Protein AF-A0A2L1UYX3-F1 (afdb_monomer_lite)

InterPro domains:
  IPR053853 Antitoxin FitA-like, ribbon-helix-helix [PF22513] (10-44)

pLDDT: mean 88.16, std 12.12, range [33.59, 97.81]

Foldseek 3Di:
DDDDPPDDDDDDPDDDPVRLVVLCVVCVVVVHDSVVSVVLVCCLPPNLQLLVLLVPPVVLVVLQVVLCVLQVAAEDPDQVPAVDDSQLSNLLCVLLVNRHSVVLVVLLVVCSVPSSLVSVVVNVHRYDYGSVSSVSSSLLSQLPDAPVSLVSCCVRPVVVDDPVVSQVSSQSSCVVVVHDRHDDDD

Secondary structure (DSSP, 8-state):
----------------HHHHHHHHHHHHHTT--HHHHHHHHHHHHHS-HHHHHHHH-HHHHHHHHHHHHHTTPEEPS-TT-BSS-HHHHHHHHHHTT---HHHHHHHHHHHGGGHHHHHHTTTT-SEE-BTHHHHHHHHHHHHTS-HHHHHHHHHHH-TTS-HHHHHHHHHHHHHHTTPPPP----

Structure (mmCIF, N/CA/C/O backbone):
data_AF-A0A2L1UYX3-F1
#
_entry.id   AF-A0A2L1UYX3-F1
#
loop_
_atom_site.group_PDB
_atom_site.id
_atom_site.type_symbol
_atom_site.label_atom_id
_atom_site.label_alt_id
_atom_site.label_comp_id
_atom_site.label_asym_id
_atom_site.label_entity_id
_atom_site.label_seq_id
_atom_site.pdbx_PDB_ins_code
_atom_site.Cartn_x
_atom_site.Cartn_y
_atom_site.Cartn_z
_atom_site.occupancy
_atom_site.B_iso_or_equiv
_atom_site.auth_seq_id
_atom_site.auth_comp_id
_atom_site.auth_asym_id
_atom_site.auth_atom_id
_atom_site.pdbx_PDB_model_num
ATOM 1 N N . MET A 1 1 ? 25.321 -8.059 13.675 1.00 33.59 1 MET A N 1
ATOM 2 C CA . MET A 1 1 ? 25.656 -8.895 12.500 1.00 33.59 1 MET A CA 1
ATOM 3 C C . MET A 1 1 ? 24.883 -8.352 11.311 1.00 33.59 1 MET A C 1
ATOM 5 O O . MET A 1 1 ? 23.680 -8.546 11.245 1.00 33.59 1 MET A O 1
ATOM 9 N N . THR A 1 2 ? 25.535 -7.598 10.430 1.00 37.22 2 THR A N 1
ATOM 10 C CA . THR A 1 2 ? 24.916 -7.072 9.209 1.00 37.22 2 THR A CA 1
ATOM 11 C C . THR A 1 2 ? 24.805 -8.202 8.189 1.00 37.22 2 THR A C 1
ATOM 13 O O . THR A 1 2 ? 25.807 -8.795 7.787 1.00 37.22 2 THR A O 1
ATOM 16 N N . ALA A 1 3 ? 23.579 -8.557 7.805 1.00 41.34 3 ALA A N 1
ATOM 17 C CA . ALA A 1 3 ? 23.355 -9.458 6.687 1.00 41.34 3 ALA A CA 1
ATOM 18 C C . ALA A 1 3 ? 23.893 -8.771 5.425 1.00 41.34 3 ALA A C 1
ATOM 20 O O . ALA A 1 3 ? 23.311 -7.809 4.938 1.00 41.34 3 ALA A O 1
ATOM 21 N N . LYS A 1 4 ? 25.046 -9.231 4.936 1.00 44.72 4 LYS A N 1
ATOM 22 C CA . LYS A 1 4 ? 25.621 -8.812 3.656 1.00 44.72 4 LYS A CA 1
ATOM 23 C C . LYS A 1 4 ? 24.549 -9.011 2.579 1.00 44.72 4 LYS A C 1
ATOM 25 O O . LYS A 1 4 ? 24.096 -10.146 2.403 1.00 44.72 4 LYS A O 1
ATOM 30 N N . GLU A 1 5 ? 24.134 -7.938 1.906 1.00 48.53 5 GLU A N 1
ATOM 31 C CA . GLU A 1 5 ? 23.238 -8.002 0.748 1.00 48.53 5 GLU A CA 1
ATOM 32 C C . GLU A 1 5 ? 23.760 -9.068 -0.217 1.00 48.53 5 GLU A C 1
ATOM 34 O O . GLU A 1 5 ? 24.847 -8.958 -0.792 1.00 48.53 5 GLU A O 1
ATOM 39 N N . ARG A 1 6 ? 23.022 -10.173 -0.341 1.00 52.72 6 ARG A N 1
ATOM 40 C CA . ARG A 1 6 ? 23.367 -11.247 -1.271 1.00 52.72 6 ARG A CA 1
ATOM 41 C C . ARG A 1 6 ? 22.866 -10.854 -2.653 1.00 52.72 6 ARG A C 1
ATOM 43 O O . ARG A 1 6 ? 21.840 -11.362 -3.097 1.00 52.72 6 ARG A O 1
ATOM 50 N N . ASN A 1 7 ? 23.604 -9.979 -3.331 1.00 67.31 7 ASN A N 1
ATOM 51 C CA . ASN A 1 7 ? 23.334 -9.670 -4.731 1.00 67.31 7 ASN A CA 1
ATOM 52 C C . ASN A 1 7 ? 23.459 -10.942 -5.577 1.00 67.31 7 ASN A C 1
ATOM 54 O O . ASN A 1 7 ? 24.463 -11.659 -5.529 1.00 67.31 7 ASN A O 1
ATOM 58 N N . ARG A 1 8 ? 22.396 -11.249 -6.322 1.00 75.31 8 ARG A N 1
ATOM 59 C CA . ARG A 1 8 ? 22.334 -12.371 -7.261 1.00 75.31 8 ARG A CA 1
ATOM 60 C C . ARG A 1 8 ? 22.463 -11.813 -8.671 1.00 75.31 8 ARG A C 1
ATOM 62 O O . ARG A 1 8 ? 21.749 -10.887 -9.031 1.00 75.31 8 ARG A O 1
ATOM 69 N N . VAL A 1 9 ? 23.363 -12.390 -9.461 1.00 83.88 9 VAL A N 1
ATOM 70 C CA . VAL A 1 9 ? 23.504 -12.052 -10.880 1.00 83.88 9 VAL A CA 1
ATOM 71 C C . VAL A 1 9 ? 22.617 -12.997 -11.685 1.00 83.88 9 VAL A C 1
ATOM 73 O O . VAL A 1 9 ? 22.751 -14.215 -11.571 1.00 83.88 9 VAL A O 1
ATOM 76 N N . LEU A 1 10 ? 21.710 -12.433 -12.482 1.00 81.75 10 LEU A N 1
ATOM 77 C CA . LEU A 1 10 ? 20.867 -13.166 -13.424 1.00 81.75 10 LEU A CA 1
ATOM 78 C C . LEU A 1 10 ? 21.387 -12.933 -14.847 1.00 81.75 10 LEU A C 1
ATOM 80 O O . LEU A 1 10 ? 21.558 -11.793 -15.267 1.00 81.75 10 LEU A O 1
ATOM 84 N N . THR A 1 11 ? 21.609 -14.007 -15.606 1.00 89.00 11 THR A N 1
ATOM 85 C CA . THR A 1 11 ? 21.905 -13.933 -17.044 1.00 89.00 11 THR A CA 1
ATOM 86 C C . THR A 1 11 ? 20.759 -14.565 -17.817 1.00 89.00 11 THR A C 1
ATOM 88 O O . THR A 1 11 ? 20.521 -15.765 -17.696 1.00 89.00 11 THR A O 1
ATOM 91 N N . ILE A 1 12 ? 20.069 -13.768 -18.631 1.00 86.62 12 ILE A N 1
ATOM 92 C CA . ILE A 1 12 ? 19.000 -14.238 -19.516 1.00 86.62 12 ILE A CA 1
ATOM 93 C C . ILE A 1 12 ? 19.629 -14.520 -20.885 1.00 86.62 12 ILE A C 1
ATOM 95 O O . ILE A 1 12 ? 20.265 -13.646 -21.468 1.00 86.62 12 ILE A O 1
ATOM 99 N N . ARG A 1 13 ? 19.506 -15.756 -21.379 1.00 91.50 13 ARG A N 1
ATOM 100 C CA . ARG A 1 13 ? 20.056 -16.182 -22.678 1.00 91.50 13 ARG A CA 1
ATOM 101 C C . ARG A 1 13 ? 18.936 -16.334 -23.705 1.00 91.50 13 ARG A C 1
ATOM 103 O O . ARG A 1 13 ? 17.798 -16.588 -23.328 1.00 91.50 13 ARG A O 1
ATOM 110 N N . ASN A 1 14 ? 19.291 -16.242 -24.987 1.00 92.19 14 ASN A N 1
ATOM 111 C CA . ASN A 1 14 ? 18.384 -16.436 -26.125 1.00 92.19 14 ASN A CA 1
ATOM 112 C C . ASN A 1 14 ? 17.221 -15.422 -26.201 1.00 92.19 14 ASN A C 1
ATOM 114 O O . ASN A 1 14 ? 16.137 -15.763 -26.665 1.00 92.19 14 ASN A O 1
ATOM 118 N N . VAL A 1 15 ? 17.437 -14.179 -25.759 1.00 90.25 15 VAL A N 1
ATOM 119 C CA . VAL A 1 15 ? 16.507 -13.066 -26.025 1.00 90.25 15 VAL A CA 1
ATOM 120 C C . VAL A 1 15 ? 16.598 -12.713 -27.513 1.00 90.25 15 VAL A C 1
ATOM 122 O O . VAL A 1 15 ? 17.705 -12.578 -28.036 1.00 90.25 15 VAL A O 1
ATOM 125 N N . SER A 1 16 ? 15.463 -12.603 -28.209 1.00 95.50 16 SER A N 1
ATOM 126 C CA . SER A 1 16 ? 15.459 -12.213 -29.625 1.00 95.50 16 SER A CA 1
ATOM 127 C C . SER A 1 16 ? 15.918 -10.761 -29.792 1.00 95.50 16 SER A C 1
ATOM 129 O O . SER A 1 16 ? 15.705 -9.932 -28.907 1.00 95.50 16 SER A O 1
ATOM 131 N N . ALA A 1 17 ? 16.522 -10.441 -30.942 1.00 94.06 17 ALA A N 1
ATOM 132 C CA . ALA A 1 17 ? 16.985 -9.082 -31.234 1.00 94.06 17 ALA A CA 1
ATOM 133 C C . ALA A 1 17 ? 15.847 -8.051 -31.129 1.00 94.06 17 ALA A C 1
ATOM 135 O O . ALA A 1 17 ? 16.012 -7.019 -30.494 1.00 94.06 17 ALA A O 1
ATOM 136 N N . GLU A 1 18 ? 14.664 -8.398 -31.643 1.00 95.75 18 GLU A N 1
ATOM 137 C CA . GLU A 1 18 ? 13.461 -7.564 -31.557 1.00 95.75 18 GLU A CA 1
ATOM 138 C C . GLU A 1 18 ? 13.083 -7.217 -30.106 1.00 95.75 18 GLU A C 1
ATOM 140 O O . GLU A 1 18 ? 12.750 -6.072 -29.801 1.00 95.75 18 GLU A O 1
ATOM 145 N N . VAL A 1 19 ? 13.173 -8.185 -29.187 1.00 93.81 19 VAL A N 1
ATOM 146 C CA . VAL A 1 19 ? 12.860 -7.957 -27.770 1.00 93.81 19 VAL A CA 1
ATOM 147 C C . VAL A 1 19 ? 13.945 -7.119 -27.089 1.00 93.81 19 VAL A C 1
ATOM 149 O O . VAL A 1 19 ? 13.609 -6.231 -26.305 1.00 93.81 19 VAL A O 1
ATOM 152 N N . ASP A 1 20 ? 15.231 -7.346 -27.383 1.00 95.19 20 ASP A N 1
ATOM 153 C CA . ASP A 1 20 ? 16.313 -6.505 -26.840 1.00 95.19 20 ASP A CA 1
ATOM 154 C C . ASP A 1 20 ? 16.202 -5.049 -27.323 1.00 95.19 20 ASP A C 1
ATOM 156 O O . ASP A 1 20 ? 16.369 -4.121 -26.524 1.00 95.19 20 ASP A O 1
ATOM 160 N N . ASP A 1 21 ? 15.844 -4.841 -28.592 1.00 95.94 21 ASP A N 1
ATOM 161 C CA . ASP A 1 21 ? 15.617 -3.516 -29.172 1.00 95.94 21 ASP A CA 1
ATOM 162 C C . ASP A 1 21 ? 14.423 -2.808 -28.518 1.00 95.94 21 ASP A C 1
ATOM 164 O O . ASP A 1 21 ? 14.510 -1.623 -28.170 1.00 95.94 21 ASP A O 1
ATOM 168 N N . ALA A 1 22 ? 13.329 -3.535 -28.272 1.00 93.94 22 ALA A N 1
ATOM 169 C CA . ALA A 1 22 ? 12.171 -3.010 -27.555 1.00 93.94 22 ALA A CA 1
ATOM 170 C C . ALA A 1 22 ? 12.528 -2.598 -26.115 1.00 93.94 22 ALA A C 1
ATOM 172 O O . ALA A 1 22 ? 12.169 -1.498 -25.687 1.00 93.94 22 ALA A O 1
ATOM 173 N N . ILE A 1 23 ? 13.291 -3.424 -25.386 1.00 94.00 23 ILE A N 1
ATOM 174 C CA . ILE A 1 23 ? 13.787 -3.090 -24.039 1.00 94.00 23 ILE A CA 1
ATOM 175 C C . ILE A 1 23 ? 14.677 -1.843 -24.093 1.00 94.00 23 ILE A C 1
ATOM 177 O O . ILE A 1 23 ? 14.529 -0.947 -23.262 1.00 94.00 23 ILE A O 1
ATOM 181 N N . ALA A 1 24 ? 15.582 -1.749 -25.074 1.00 94.88 24 ALA A N 1
ATOM 182 C CA . ALA A 1 24 ? 16.450 -0.585 -25.253 1.00 94.88 24 ALA A CA 1
ATOM 183 C C . ALA A 1 24 ? 15.649 0.699 -25.484 1.00 94.88 24 ALA A C 1
ATOM 185 O O . ALA A 1 24 ? 15.969 1.744 -24.915 1.00 94.88 24 ALA A O 1
ATOM 186 N N . SER A 1 25 ? 14.623 0.623 -26.331 1.00 94.94 25 SER A N 1
ATOM 187 C CA . SER A 1 25 ? 13.745 1.747 -26.641 1.00 94.94 25 SER A CA 1
ATOM 188 C C . SER A 1 25 ? 12.976 2.214 -25.404 1.00 94.94 25 SER A C 1
ATOM 190 O O . SER A 1 25 ? 13.025 3.400 -25.073 1.00 94.94 25 SER A O 1
ATOM 192 N N . GLN A 1 26 ? 12.356 1.286 -24.668 1.00 89.81 26 GLN A N 1
ATOM 193 C CA . GLN A 1 26 ? 11.615 1.613 -23.448 1.00 89.81 26 GLN A CA 1
ATOM 194 C C . GLN A 1 26 ? 12.532 2.182 -22.361 1.00 89.81 26 GLN A C 1
ATOM 196 O O . GLN A 1 26 ? 12.237 3.238 -21.810 1.00 89.81 26 GLN A O 1
ATOM 201 N N . ALA A 1 27 ? 13.690 1.567 -22.111 1.00 92.88 27 ALA A N 1
ATOM 202 C CA . ALA A 1 27 ? 14.646 2.078 -21.131 1.00 92.88 27 ALA A CA 1
ATOM 203 C C . ALA A 1 27 ? 15.050 3.534 -21.434 1.00 92.88 27 ALA A C 1
ATOM 205 O O . ALA A 1 27 ? 14.993 4.388 -20.549 1.00 92.88 27 ALA A O 1
ATOM 206 N N . ARG A 1 28 ? 15.358 3.849 -22.705 1.00 93.94 28 ARG A N 1
ATOM 207 C CA . ARG A 1 28 ? 15.666 5.223 -23.140 1.00 93.94 28 ARG A CA 1
ATOM 208 C C . ARG A 1 28 ? 14.491 6.177 -22.945 1.00 93.94 28 ARG A C 1
ATOM 210 O O . ARG A 1 28 ? 14.709 7.284 -22.465 1.00 93.94 28 ARG A O 1
ATOM 217 N N . ALA A 1 29 ? 13.273 5.761 -23.290 1.00 90.19 29 ALA A N 1
ATOM 218 C CA . ALA A 1 29 ? 12.073 6.579 -23.109 1.00 90.19 29 ALA A CA 1
ATOM 219 C C . ALA A 1 29 ? 11.830 6.942 -21.632 1.00 90.19 29 ALA A C 1
ATOM 221 O O . ALA A 1 29 ? 11.332 8.025 -21.340 1.00 90.19 29 ALA A O 1
ATOM 222 N N . HIS A 1 30 ? 12.240 6.069 -20.709 1.00 77.69 30 HIS A N 1
ATOM 223 C CA . HIS A 1 30 ? 12.168 6.285 -19.263 1.00 77.69 30 HIS A CA 1
ATOM 224 C C . HIS A 1 30 ? 13.442 6.904 -18.655 1.00 77.69 30 HIS A C 1
ATOM 226 O O . HIS A 1 30 ? 13.519 7.059 -17.438 1.00 77.69 30 HIS A O 1
ATOM 232 N N . GLY A 1 31 ? 14.449 7.257 -19.465 1.00 88.62 31 GLY A N 1
ATOM 233 C CA . GLY A 1 31 ? 15.709 7.833 -18.981 1.00 88.62 31 GLY A CA 1
ATOM 234 C C . GLY A 1 31 ? 16.558 6.875 -18.133 1.00 88.62 31 GLY A C 1
ATOM 235 O O . GLY A 1 31 ? 17.347 7.330 -17.308 1.00 88.62 31 GLY A O 1
ATOM 236 N N . ARG A 1 32 ? 16.395 5.559 -18.310 1.00 86.06 32 ARG A N 1
ATOM 237 C CA . ARG A 1 32 ? 17.090 4.498 -17.560 1.00 86.06 32 ARG A CA 1
ATOM 238 C C . ARG A 1 32 ? 18.057 3.723 -18.454 1.00 86.06 32 ARG A C 1
ATOM 240 O O . ARG A 1 32 ? 17.887 3.656 -19.675 1.00 86.06 32 ARG A O 1
ATOM 247 N N . SER A 1 33 ? 19.057 3.069 -17.861 1.00 93.56 33 SER A N 1
ATOM 248 C CA . SER A 1 33 ? 19.819 2.039 -18.577 1.00 93.56 33 SER A CA 1
ATOM 249 C C . SER A 1 33 ? 18.966 0.782 -18.805 1.00 93.56 33 SER A C 1
ATOM 251 O O . SER A 1 33 ? 18.019 0.512 -18.066 1.00 93.56 33 SER A O 1
ATOM 253 N N . LYS A 1 34 ? 19.325 -0.045 -19.801 1.00 92.75 34 LYS A N 1
ATOM 254 C CA . LYS A 1 34 ? 18.649 -1.339 -20.033 1.00 92.75 34 LYS A CA 1
ATOM 255 C C . LYS A 1 34 ? 18.645 -2.227 -18.786 1.00 92.75 34 LYS A C 1
ATOM 257 O O . LYS A 1 34 ? 17.640 -2.865 -18.496 1.00 92.75 34 LYS A O 1
ATOM 262 N N . SER A 1 35 ? 19.767 -2.275 -18.067 1.00 89.00 35 SER A N 1
ATOM 263 C CA . SER A 1 35 ? 19.906 -3.120 -16.877 1.00 89.00 35 SER A CA 1
ATOM 264 C C . SER A 1 35 ? 19.011 -2.639 -15.739 1.00 89.00 35 SER A C 1
ATOM 266 O O . SER A 1 35 ? 18.329 -3.461 -15.137 1.00 89.00 35 SER A O 1
ATOM 268 N N . GLU A 1 36 ? 18.988 -1.332 -15.467 1.00 84.81 36 GLU A N 1
ATOM 269 C CA . GLU A 1 36 ? 18.106 -0.748 -14.447 1.00 84.81 36 GLU A CA 1
ATOM 270 C C . GLU A 1 36 ? 16.642 -0.983 -14.806 1.00 84.81 36 GLU A C 1
ATOM 272 O O . GLU A 1 36 ? 15.888 -1.473 -13.977 1.00 84.81 36 GLU A O 1
ATOM 277 N N . PHE A 1 37 ? 16.257 -0.749 -16.063 1.00 86.06 37 PHE A N 1
ATOM 278 C CA . PHE A 1 37 ? 14.884 -0.955 -16.517 1.00 86.06 37 PHE A CA 1
ATOM 279 C C . PHE A 1 37 ? 14.426 -2.415 -16.362 1.00 86.06 37 PHE A C 1
ATOM 281 O O . PHE A 1 37 ? 13.336 -2.685 -15.861 1.00 86.06 37 PHE A O 1
ATOM 288 N N . VAL A 1 38 ? 15.270 -3.386 -16.737 1.00 89.81 38 VAL A N 1
ATOM 289 C CA . VAL A 1 38 ? 14.964 -4.816 -16.553 1.00 89.81 38 VAL A CA 1
ATOM 290 C C . VAL A 1 38 ? 14.944 -5.193 -15.071 1.00 89.81 38 VAL A C 1
ATOM 292 O O . VAL A 1 38 ? 14.093 -5.975 -14.655 1.00 89.81 38 VAL A O 1
ATOM 295 N N . GLN A 1 39 ? 15.846 -4.650 -14.255 1.00 84.06 39 GLN A N 1
ATOM 296 C CA . GLN A 1 39 ? 15.859 -4.897 -12.814 1.00 84.06 39 GLN A CA 1
ATOM 297 C C . GLN A 1 39 ? 14.607 -4.338 -12.129 1.00 84.06 39 GLN A C 1
ATOM 299 O O . GLN A 1 39 ? 14.007 -5.033 -11.305 1.00 84.06 39 GLN A O 1
ATOM 304 N N . GLU A 1 40 ? 14.192 -3.124 -12.484 1.00 77.56 40 GLU A N 1
ATOM 305 C CA . GLU A 1 40 ? 12.946 -2.502 -12.032 1.00 77.56 40 GLU A CA 1
ATOM 306 C C . GLU A 1 40 ? 11.748 -3.349 -12.466 1.00 77.56 40 GLU A C 1
ATOM 308 O O . GLU A 1 40 ? 10.899 -3.669 -11.639 1.00 77.56 40 GLU A O 1
ATOM 313 N N . LEU A 1 41 ? 11.720 -3.821 -13.717 1.00 80.19 41 LEU A N 1
ATOM 314 C CA . LEU A 1 41 ? 10.667 -4.705 -14.218 1.00 80.19 41 LEU A CA 1
ATOM 315 C C . LEU A 1 41 ? 10.609 -6.032 -13.453 1.00 80.19 41 LEU A C 1
ATOM 317 O O . LEU A 1 41 ? 9.528 -6.465 -13.058 1.00 80.19 41 LEU A O 1
ATOM 321 N N . LEU A 1 42 ? 11.747 -6.691 -13.228 1.00 80.81 42 LEU A N 1
ATOM 322 C CA . LEU A 1 42 ? 11.812 -7.947 -12.478 1.00 80.81 42 LEU A CA 1
ATOM 323 C C . LEU A 1 42 ? 11.401 -7.742 -11.019 1.00 80.81 42 LEU A C 1
ATOM 325 O O . LEU A 1 42 ? 10.670 -8.564 -10.473 1.00 80.81 42 LEU A O 1
ATOM 329 N N . THR A 1 43 ? 11.819 -6.638 -10.403 1.00 72.19 43 THR A N 1
ATOM 330 C CA . THR A 1 43 ? 11.412 -6.266 -9.043 1.00 72.19 43 THR A CA 1
ATOM 331 C C . THR A 1 43 ? 9.916 -5.978 -8.979 1.00 72.19 43 THR A C 1
ATOM 333 O O . THR A 1 43 ? 9.239 -6.491 -8.095 1.00 72.19 43 THR A O 1
ATOM 336 N N . ALA A 1 44 ? 9.365 -5.248 -9.945 1.00 65.12 44 ALA A N 1
ATOM 337 C CA . ALA A 1 44 ? 7.935 -4.970 -10.019 1.00 65.12 44 ALA A CA 1
ATOM 338 C C . ALA A 1 44 ? 7.103 -6.235 -10.301 1.00 65.12 44 ALA A C 1
ATOM 340 O O . ALA A 1 44 ? 5.993 -6.375 -9.793 1.00 65.12 44 ALA A O 1
ATOM 341 N N . THR A 1 45 ? 7.632 -7.166 -11.101 1.00 66.88 45 THR A N 1
ATOM 342 C CA . THR A 1 45 ? 6.914 -8.379 -11.527 1.00 66.88 45 THR A CA 1
ATOM 343 C C . THR A 1 45 ? 7.000 -9.497 -10.489 1.00 66.88 45 THR A C 1
ATOM 345 O O . THR A 1 45 ? 6.012 -10.175 -10.200 1.00 66.88 45 THR A O 1
ATOM 348 N N . PHE A 1 46 ? 8.191 -9.722 -9.937 1.00 70.75 46 PHE A N 1
ATOM 349 C CA . PHE A 1 46 ? 8.492 -10.867 -9.078 1.00 70.75 46 PHE A CA 1
ATOM 350 C C . PHE A 1 46 ? 8.795 -10.479 -7.636 1.00 70.75 46 PHE A C 1
ATOM 352 O O . PHE A 1 46 ? 8.623 -11.314 -6.749 1.00 70.75 46 PHE A O 1
ATOM 359 N N . GLY A 1 47 ? 9.213 -9.240 -7.395 1.00 75.88 47 GLY A N 1
ATOM 360 C CA . GLY A 1 47 ? 9.428 -8.723 -6.054 1.00 75.88 47 GLY A CA 1
ATOM 361 C C . GLY A 1 47 ? 8.121 -8.490 -5.300 1.00 75.88 47 GLY A C 1
ATOM 362 O O . GLY A 1 47 ? 7.027 -8.430 -5.865 1.00 75.88 47 GLY A O 1
ATOM 363 N N . ASP A 1 48 ? 8.263 -8.374 -3.986 1.00 86.31 48 ASP A N 1
ATOM 364 C CA . ASP A 1 48 ? 7.209 -7.934 -3.087 1.00 86.31 48 ASP A CA 1
ATOM 365 C C . ASP A 1 48 ? 7.511 -6.499 -2.663 1.00 86.31 48 ASP A C 1
ATOM 367 O O . ASP A 1 48 ? 8.126 -6.287 -1.622 1.00 86.31 48 ASP A O 1
ATOM 371 N N . LEU A 1 49 ? 7.174 -5.519 -3.508 1.00 88.06 49 LEU A N 1
ATOM 372 C CA . LEU A 1 49 ? 7.528 -4.115 -3.268 1.00 88.06 49 LEU A CA 1
ATOM 373 C C . LEU A 1 49 ? 7.055 -3.648 -1.881 1.00 88.06 49 LEU A C 1
ATOM 375 O O . LEU A 1 49 ? 7.860 -3.186 -1.078 1.00 88.06 49 LEU A O 1
ATOM 379 N N . ILE A 1 50 ? 5.770 -3.845 -1.575 1.00 91.56 50 ILE A N 1
ATOM 380 C CA . ILE A 1 50 ? 5.171 -3.432 -0.299 1.00 91.56 50 ILE A CA 1
ATOM 381 C C . ILE A 1 50 ? 5.728 -4.260 0.859 1.00 91.56 50 ILE A C 1
ATOM 383 O O . ILE A 1 50 ? 6.129 -3.693 1.874 1.00 91.56 50 ILE A O 1
ATOM 387 N N . GLY A 1 51 ? 5.798 -5.588 0.729 1.00 89.44 51 GLY A N 1
ATOM 388 C CA . GLY A 1 51 ? 6.267 -6.435 1.825 1.00 89.44 51 GLY A CA 1
ATOM 389 C C . GLY A 1 51 ? 7.759 -6.273 2.124 1.00 89.44 51 GLY A C 1
ATOM 390 O O . GLY A 1 51 ? 8.161 -6.359 3.283 1.00 89.44 51 GLY A O 1
ATOM 391 N N . ASN A 1 52 ? 8.598 -6.019 1.114 1.00 87.75 52 ASN A N 1
ATOM 392 C CA . ASN A 1 52 ? 10.007 -5.661 1.311 1.00 87.75 52 ASN A CA 1
ATOM 393 C C . ASN A 1 52 ? 10.124 -4.303 2.007 1.00 87.75 52 ASN A C 1
ATOM 395 O O . ASN A 1 52 ? 10.829 -4.203 3.011 1.00 87.75 52 ASN A O 1
ATOM 399 N N . PHE A 1 53 ? 9.387 -3.302 1.521 1.00 90.94 53 PHE A N 1
ATOM 400 C CA . PHE A 1 53 ? 9.375 -1.963 2.097 1.00 90.94 53 PHE A CA 1
ATOM 401 C C . PHE A 1 53 ? 8.958 -1.986 3.573 1.00 90.94 53 PHE A C 1
ATOM 403 O O . PHE A 1 53 ? 9.676 -1.462 4.419 1.00 90.94 53 PHE A O 1
ATOM 410 N N . CYS A 1 54 ? 7.869 -2.682 3.915 1.00 91.12 54 CYS A N 1
ATOM 411 C CA . CYS A 1 54 ? 7.411 -2.807 5.303 1.00 91.12 54 CYS A CA 1
ATOM 412 C C . CYS A 1 54 ? 8.443 -3.495 6.210 1.00 91.12 54 CYS A C 1
ATOM 414 O O . CYS A 1 54 ? 8.552 -3.154 7.384 1.00 91.12 54 CYS A O 1
ATOM 416 N N . ARG A 1 55 ? 9.215 -4.456 5.680 1.00 85.88 55 ARG A N 1
ATOM 417 C CA . ARG A 1 55 ? 10.252 -5.167 6.446 1.00 85.88 55 ARG A CA 1
ATOM 418 C C . ARG A 1 55 ? 11.522 -4.352 6.666 1.00 85.88 55 ARG A C 1
ATOM 420 O O . ARG A 1 55 ? 12.199 -4.565 7.667 1.00 85.88 55 ARG A O 1
ATOM 427 N N . ALA A 1 56 ? 11.876 -3.482 5.725 1.00 84.94 56 ALA A N 1
ATOM 428 C CA . ALA A 1 56 ? 13.138 -2.746 5.753 1.00 84.94 56 ALA A CA 1
ATOM 429 C C . ALA A 1 56 ? 12.999 -1.314 6.297 1.00 84.94 56 ALA A C 1
ATOM 431 O O . ALA A 1 56 ? 13.971 -0.759 6.811 1.00 84.94 56 ALA A O 1
ATOM 432 N N . ASN A 1 57 ? 11.816 -0.704 6.192 1.00 87.75 57 ASN A N 1
ATOM 433 C CA . ASN A 1 57 ? 11.618 0.703 6.512 1.00 87.75 57 ASN A CA 1
ATOM 434 C C . ASN A 1 57 ? 11.319 0.917 8.007 1.00 87.75 57 ASN A C 1
ATOM 436 O O . ASN A 1 57 ? 10.255 0.560 8.514 1.00 87.75 57 ASN A O 1
ATOM 440 N N . GLY A 1 58 ? 12.251 1.563 8.715 1.00 89.19 58 GLY A N 1
ATOM 441 C CA . GLY A 1 58 ? 12.112 1.851 10.146 1.00 89.19 58 GLY A CA 1
ATOM 442 C C . GLY A 1 58 ? 10.944 2.781 10.496 1.00 89.19 58 GLY A C 1
ATOM 443 O O . GLY A 1 58 ? 10.456 2.744 11.623 1.00 89.19 58 GLY A O 1
ATOM 444 N N . TRP A 1 59 ? 10.460 3.585 9.548 1.00 92.69 59 TRP A N 1
ATOM 445 C CA . TRP A 1 59 ? 9.311 4.452 9.779 1.00 92.69 59 TRP A CA 1
ATOM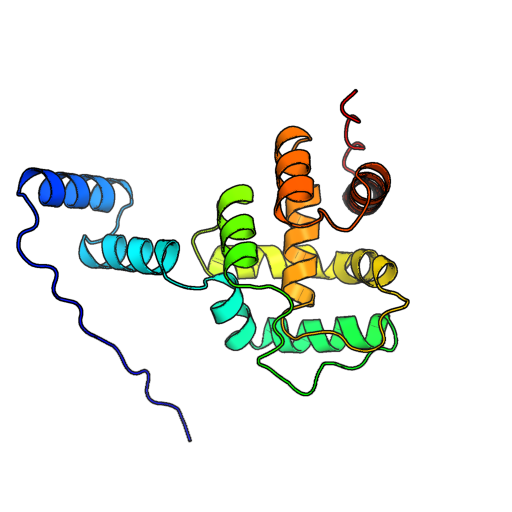 446 C C . TRP A 1 59 ? 7.998 3.682 9.793 1.00 92.69 59 TRP A C 1
ATOM 448 O O . TRP A 1 59 ? 7.167 3.942 10.656 1.00 92.69 59 TRP A O 1
ATOM 458 N N . VAL A 1 60 ? 7.852 2.675 8.925 1.00 94.00 60 VAL A N 1
ATOM 459 C CA . VAL A 1 60 ? 6.712 1.747 8.982 1.00 94.00 60 VAL A CA 1
ATOM 460 C C . VAL A 1 60 ? 6.663 1.084 10.357 1.00 94.00 60 VAL A C 1
ATOM 462 O O . VAL A 1 60 ? 5.624 1.096 11.007 1.00 94.00 60 VAL A O 1
ATOM 465 N N . ALA A 1 61 ? 7.803 0.596 10.856 1.00 93.12 61 ALA A N 1
ATOM 466 C CA . ALA A 1 61 ? 7.872 -0.026 12.178 1.00 93.12 61 ALA A CA 1
ATOM 467 C C . ALA A 1 61 ? 7.480 0.934 13.318 1.00 93.12 61 ALA A C 1
ATOM 469 O O . ALA A 1 61 ? 6.810 0.522 14.265 1.00 93.12 61 ALA A O 1
ATOM 470 N N . LEU A 1 62 ? 7.872 2.210 13.235 1.00 95.19 62 LEU A N 1
ATOM 471 C CA . LEU A 1 62 ? 7.471 3.224 14.213 1.00 95.19 62 LEU A CA 1
ATOM 472 C C . LEU A 1 62 ? 5.965 3.516 14.130 1.00 95.19 62 LEU A C 1
ATOM 474 O O . LEU A 1 62 ? 5.281 3.511 15.152 1.00 95.19 62 LEU A O 1
ATOM 478 N N . SER A 1 63 ? 5.440 3.720 12.923 1.00 95.94 63 SER A N 1
ATOM 479 C CA . SER A 1 63 ? 4.021 4.003 12.703 1.00 95.94 63 SER A CA 1
ATOM 480 C C . SER A 1 63 ? 3.123 2.824 13.081 1.00 95.94 63 SER A C 1
ATOM 482 O O . SER A 1 63 ? 2.037 3.039 13.610 1.00 95.94 63 SER A O 1
ATOM 484 N N . ASP A 1 64 ? 3.572 1.582 12.896 1.00 94.75 64 ASP A N 1
ATOM 485 C CA . ASP A 1 64 ? 2.865 0.389 13.377 1.00 94.75 64 ASP A CA 1
ATOM 486 C C . ASP A 1 64 ? 2.690 0.419 14.903 1.00 94.75 64 ASP A C 1
ATOM 488 O O . ASP A 1 64 ? 1.605 0.138 15.412 1.00 94.75 64 ASP A O 1
ATOM 492 N N . GLN A 1 65 ? 3.734 0.807 15.646 1.00 95.00 65 GLN A N 1
ATOM 493 C CA . GLN A 1 65 ? 3.660 0.933 17.106 1.00 95.00 65 GLN A CA 1
ATOM 494 C C . GLN A 1 65 ? 2.700 2.041 17.535 1.00 95.00 65 GLN A C 1
ATOM 496 O O . GLN A 1 65 ? 1.999 1.896 18.537 1.00 95.00 65 GLN A O 1
ATOM 501 N N . GLU A 1 66 ? 2.672 3.157 16.808 1.00 95.06 66 GLU A N 1
ATOM 502 C CA . GLU A 1 66 ? 1.730 4.244 17.070 1.00 95.06 66 GLU A CA 1
ATOM 503 C C . GLU A 1 66 ? 0.290 3.799 16.816 1.00 95.06 66 GLU A C 1
ATOM 505 O O . GLU A 1 66 ? -0.560 3.991 17.682 1.00 95.06 66 GLU A O 1
ATOM 510 N N . VAL A 1 67 ? 0.027 3.137 15.687 1.00 95.38 67 VAL A N 1
ATOM 511 C CA . VAL A 1 67 ? -1.297 2.590 15.358 1.00 95.38 67 VAL A CA 1
ATOM 512 C C . VAL A 1 67 ? -1.756 1.582 16.410 1.00 95.38 67 VAL A C 1
ATOM 514 O O . VAL A 1 67 ? -2.892 1.666 16.867 1.00 95.38 67 VAL A O 1
ATOM 517 N N . ALA A 1 68 ? -0.882 0.671 16.845 1.00 94.56 68 ALA A N 1
ATOM 518 C CA . ALA A 1 68 ? -1.211 -0.297 17.889 1.00 94.56 68 ALA A CA 1
ATOM 519 C C . ALA A 1 68 ? -1.625 0.395 19.200 1.00 94.56 68 ALA A C 1
ATOM 521 O O . ALA A 1 68 ? -2.650 0.049 19.785 1.00 94.56 68 ALA A O 1
ATOM 522 N N . LYS A 1 69 ? -0.904 1.450 19.607 1.00 94.62 69 LYS A N 1
ATOM 523 C CA . LYS A 1 69 ? -1.261 2.260 20.784 1.00 94.62 69 LYS A CA 1
ATOM 524 C C . LYS A 1 69 ? -2.602 2.981 20.633 1.00 94.62 69 LYS A C 1
ATOM 526 O O . LYS A 1 69 ? -3.309 3.120 21.624 1.00 94.62 69 LYS A O 1
ATOM 531 N N . MET A 1 70 ? -2.958 3.444 19.430 1.00 94.31 70 MET A N 1
ATOM 532 C CA . MET A 1 70 ? -4.223 4.161 19.190 1.00 94.31 70 MET A CA 1
ATOM 533 C C . MET A 1 70 ? -5.462 3.311 19.494 1.00 94.31 70 MET A C 1
ATOM 535 O O . MET A 1 70 ? -6.509 3.879 19.796 1.00 94.31 70 MET A O 1
ATOM 539 N N . ILE A 1 71 ? -5.351 1.983 19.403 1.00 93.62 71 ILE A N 1
ATOM 540 C CA . ILE A 1 71 ? -6.468 1.047 19.599 1.00 93.62 71 ILE A CA 1
ATOM 541 C C . ILE A 1 71 ? -6.240 0.058 20.749 1.00 93.62 71 ILE A C 1
ATOM 543 O O . ILE A 1 71 ? -6.941 -0.941 20.831 1.00 93.62 71 ILE A O 1
ATOM 547 N N . ASP A 1 72 ? -5.258 0.318 21.618 1.00 93.69 72 ASP A N 1
ATOM 548 C CA . ASP A 1 72 ? -4.871 -0.575 22.725 1.00 93.69 72 ASP A CA 1
ATOM 549 C C . ASP A 1 72 ? -4.583 -2.029 22.283 1.00 93.69 72 ASP A C 1
ATOM 551 O O . ASP A 1 72 ? -4.857 -3.005 22.982 1.00 93.69 72 ASP A O 1
ATOM 555 N N . ALA A 1 73 ? -4.008 -2.177 21.087 1.00 93.31 73 ALA A N 1
ATOM 556 C CA . ALA A 1 73 ? -3.592 -3.456 20.531 1.00 93.31 73 ALA A CA 1
ATOM 557 C C . ALA A 1 73 ? -2.093 -3.694 20.737 1.00 93.31 73 ALA A C 1
ATOM 559 O O . ALA A 1 73 ? -1.295 -2.775 20.944 1.00 93.31 73 ALA A O 1
ATOM 560 N N . LYS A 1 74 ? -1.682 -4.956 20.615 1.00 92.88 74 LYS A N 1
ATOM 561 C CA . LYS A 1 74 ? -0.267 -5.343 20.537 1.00 92.88 74 LYS A CA 1
ATOM 562 C C . LYS A 1 74 ? 0.132 -5.580 19.088 1.00 92.88 74 LYS A C 1
ATOM 564 O O . LYS A 1 74 ? -0.698 -5.982 18.280 1.00 92.88 74 LYS A O 1
ATOM 569 N N . LEU A 1 75 ? 1.404 -5.380 18.760 1.00 90.38 75 LEU A N 1
ATOM 570 C CA . LEU A 1 75 ? 1.947 -5.914 17.510 1.00 90.38 75 LEU A CA 1
ATOM 571 C C . LEU A 1 75 ? 2.196 -7.417 17.669 1.00 90.38 75 LEU A C 1
ATOM 573 O O . LEU A 1 75 ? 2.556 -7.862 18.758 1.00 90.38 75 LEU A O 1
ATOM 577 N N . SER A 1 76 ? 1.972 -8.186 16.603 1.00 85.75 76 SER A N 1
ATOM 578 C CA . SER A 1 76 ? 2.273 -9.621 16.579 1.00 85.75 76 SER A CA 1
ATOM 579 C C . SER A 1 76 ? 3.764 -9.851 16.830 1.00 85.75 76 SER A C 1
ATOM 581 O O . SER A 1 76 ? 4.610 -9.150 16.279 1.00 85.75 76 SER A O 1
ATOM 583 N N . ASP A 1 77 ? 4.092 -10.870 17.624 1.00 75.75 77 ASP A N 1
ATOM 584 C CA . ASP A 1 77 ? 5.478 -11.303 17.835 1.00 75.75 77 ASP A CA 1
ATOM 585 C C . ASP A 1 77 ? 6.056 -12.010 16.588 1.00 75.75 77 ASP A C 1
ATOM 587 O O . ASP A 1 77 ? 7.272 -12.195 16.460 1.00 75.75 77 ASP A O 1
ATOM 591 N N . TYR A 1 78 ? 5.195 -12.403 15.640 1.00 67.94 78 TYR A N 1
ATOM 592 C CA . TYR A 1 78 ? 5.568 -13.126 14.430 1.00 67.94 78 TYR A CA 1
ATOM 593 C C . TYR A 1 78 ? 5.672 -12.186 13.226 1.00 67.94 78 TYR A C 1
ATOM 595 O O . TYR A 1 78 ? 4.709 -11.939 12.508 1.00 67.94 78 TYR A O 1
ATOM 603 N N . TRP A 1 79 ? 6.893 -11.749 12.914 1.00 56.81 79 TRP A N 1
ATOM 604 C CA . TRP A 1 79 ? 7.197 -10.899 11.747 1.00 56.81 79 TRP A CA 1
ATOM 605 C C . TRP A 1 79 ? 6.780 -11.469 10.380 1.00 56.81 79 TRP A C 1
ATOM 607 O O . TRP A 1 79 ? 6.695 -10.723 9.406 1.00 56.81 79 TRP A O 1
ATOM 617 N N . PHE A 1 80 ? 6.555 -12.782 10.281 1.00 50.59 80 PHE A N 1
ATOM 618 C CA . PHE A 1 80 ? 6.082 -13.426 9.051 1.00 50.59 80 PHE A CA 1
ATOM 619 C C . PHE A 1 80 ? 4.564 -13.311 8.857 1.00 50.59 80 PHE A C 1
ATOM 621 O O . PHE A 1 80 ? 4.082 -13.530 7.748 1.00 50.59 80 PHE A O 1
ATOM 628 N N . GLU A 1 81 ? 3.822 -12.920 9.895 1.00 59.56 81 GLU A N 1
ATOM 629 C CA . GLU A 1 81 ? 2.427 -12.501 9.792 1.00 59.56 81 GLU A CA 1
ATOM 630 C C . GLU A 1 81 ? 2.396 -11.046 9.314 1.00 59.56 81 GLU A C 1
ATOM 632 O O . GLU A 1 81 ? 2.087 -10.113 10.055 1.00 59.56 81 GLU A O 1
ATOM 637 N N . ALA A 1 82 ? 2.800 -10.835 8.060 1.00 59.94 82 ALA A N 1
ATOM 638 C CA . ALA A 1 82 ? 2.587 -9.557 7.403 1.00 59.94 82 ALA A CA 1
ATOM 639 C C . ALA A 1 82 ? 1.081 -9.285 7.310 1.00 59.94 82 ALA A C 1
ATOM 641 O O . ALA A 1 82 ? 0.280 -10.210 7.154 1.00 59.94 82 ALA A O 1
ATOM 642 N N . ALA A 1 83 ? 0.700 -8.007 7.345 1.00 63.38 83 ALA A N 1
ATOM 643 C CA . ALA A 1 83 ? -0.700 -7.602 7.218 1.00 63.38 83 ALA A CA 1
ATOM 644 C C . ALA A 1 83 ? -1.370 -8.113 5.933 1.00 63.38 83 ALA A C 1
ATOM 646 O O . ALA A 1 83 ? -2.594 -8.209 5.866 1.00 63.38 83 ALA A O 1
ATOM 647 N N . GLN A 1 84 ? -0.560 -8.409 4.915 1.00 74.94 84 GLN A N 1
ATOM 648 C CA . GLN A 1 84 ? -0.983 -8.709 3.560 1.00 74.94 84 GLN A CA 1
ATOM 649 C C . GLN A 1 84 ? -0.160 -9.863 2.980 1.00 74.94 84 GLN A C 1
ATOM 651 O O . GLN A 1 84 ? 1.045 -9.994 3.214 1.00 74.94 84 GLN A O 1
ATOM 656 N N . THR A 1 85 ? -0.818 -10.689 2.177 1.00 83.56 85 THR A N 1
ATOM 657 C CA . THR A 1 85 ? -0.191 -11.709 1.336 1.00 83.56 85 THR A CA 1
ATOM 658 C C . THR A 1 85 ? 0.492 -11.075 0.119 1.00 83.56 85 THR 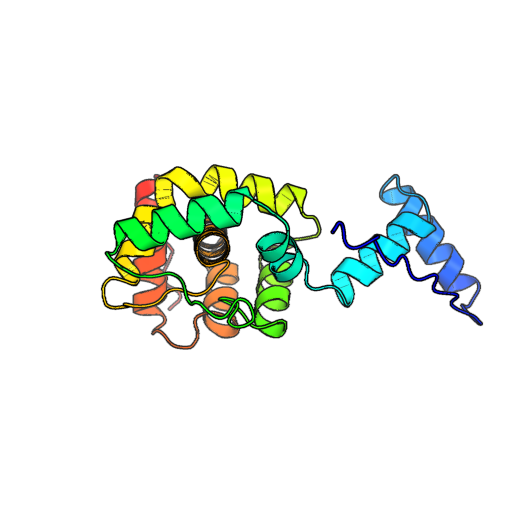A C 1
ATOM 660 O O . THR A 1 85 ? 0.131 -9.987 -0.328 1.00 83.56 85 THR A O 1
ATOM 663 N N . LEU A 1 86 ? 1.427 -11.795 -0.513 1.00 84.25 86 LEU A N 1
ATOM 664 C CA . LEU A 1 86 ? 2.064 -11.343 -1.760 1.00 84.25 86 LEU A CA 1
ATOM 665 C C . LEU A 1 86 ? 1.044 -11.028 -2.872 1.00 84.25 86 LEU A C 1
ATOM 667 O O . LEU A 1 86 ? 1.247 -10.114 -3.671 1.00 84.25 86 LEU A O 1
ATOM 671 N N . ALA A 1 87 ? -0.047 -11.794 -2.946 1.00 86.44 87 ALA A N 1
ATOM 672 C CA . ALA A 1 87 ? -1.103 -11.572 -3.928 1.00 86.44 87 ALA A CA 1
ATOM 673 C C . ALA A 1 87 ? -1.830 -10.241 -3.680 1.00 86.44 87 ALA A C 1
ATOM 675 O O . ALA A 1 87 ? -2.056 -9.484 -4.627 1.00 86.44 87 ALA A O 1
ATOM 676 N N . GLU A 1 88 ? -2.129 -9.931 -2.417 1.00 90.19 88 GLU A N 1
ATOM 677 C CA . GLU A 1 88 ? -2.728 -8.656 -2.016 1.00 90.19 88 GLU A CA 1
ATOM 678 C C . GLU A 1 88 ? -1.765 -7.496 -2.302 1.00 90.19 88 GLU A C 1
ATOM 680 O O . GLU A 1 88 ? -2.154 -6.552 -2.986 1.00 90.19 88 GLU A O 1
ATOM 685 N N . ASN A 1 89 ? -0.484 -7.602 -1.930 1.00 91.31 89 ASN A N 1
ATOM 686 C CA . ASN A 1 89 ? 0.531 -6.578 -2.230 1.00 91.31 89 ASN A CA 1
ATOM 687 C C . ASN A 1 89 ? 0.599 -6.255 -3.731 1.00 91.31 89 ASN A C 1
ATOM 689 O O . ASN A 1 89 ? 0.610 -5.094 -4.140 1.00 91.31 89 ASN A O 1
ATOM 693 N N . ARG A 1 90 ? 0.564 -7.280 -4.588 1.00 89.50 90 ARG A N 1
ATOM 694 C CA . ARG A 1 90 ? 0.526 -7.082 -6.045 1.00 89.50 90 ARG A CA 1
ATOM 695 C C . ARG A 1 90 ? -0.767 -6.425 -6.516 1.00 89.50 90 ARG A C 1
ATOM 697 O O . ARG A 1 90 ? -0.724 -5.606 -7.435 1.00 89.50 90 ARG A O 1
ATOM 704 N N . ALA A 1 91 ? -1.907 -6.760 -5.917 1.00 92.62 91 ALA A N 1
ATOM 705 C CA . ALA A 1 91 ? -3.169 -6.101 -6.228 1.00 92.62 91 ALA A CA 1
ATOM 706 C C . ALA A 1 91 ? -3.137 -4.613 -5.837 1.00 92.62 91 ALA A C 1
ATOM 708 O O . ALA A 1 91 ? -3.531 -3.790 -6.663 1.00 92.62 91 ALA A O 1
ATOM 709 N N . TYR A 1 92 ? -2.570 -4.248 -4.681 1.00 94.31 92 TYR A N 1
ATOM 710 C CA . TYR A 1 92 ? -2.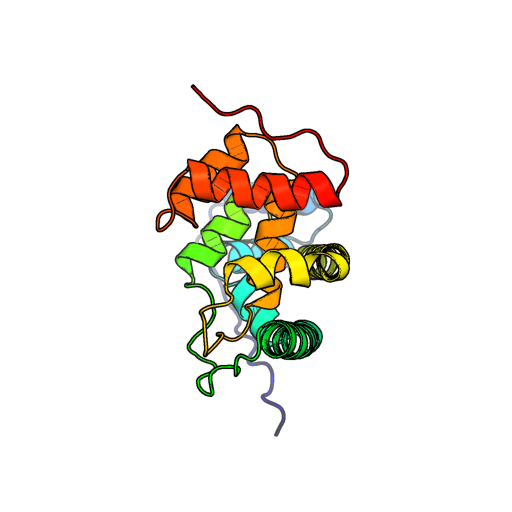322 -2.845 -4.321 1.00 94.31 92 TYR A CA 1
ATOM 711 C C . TYR A 1 92 ? -1.456 -2.136 -5.365 1.00 94.31 92 TYR A C 1
ATOM 713 O O . TYR A 1 92 ? -1.874 -1.112 -5.906 1.00 94.31 92 TYR A O 1
ATOM 721 N N . CYS A 1 93 ? -0.296 -2.701 -5.720 1.00 92.44 93 CYS A N 1
ATOM 722 C CA . CYS A 1 93 ? 0.594 -2.099 -6.719 1.00 92.44 93 CYS A CA 1
ATOM 723 C C . CYS A 1 93 ? -0.067 -1.951 -8.095 1.00 92.44 93 CYS A C 1
ATOM 725 O O . CYS A 1 93 ? 0.171 -0.975 -8.806 1.00 92.44 93 CYS A O 1
ATOM 727 N N . ARG A 1 94 ? -0.909 -2.907 -8.497 1.00 92.31 94 ARG A N 1
ATOM 728 C CA . ARG A 1 94 ? -1.642 -2.831 -9.764 1.00 92.31 94 ARG A CA 1
ATOM 729 C C . ARG A 1 94 ? -2.721 -1.753 -9.725 1.00 92.31 94 ARG A C 1
ATOM 731 O O . ARG A 1 94 ? -2.770 -0.937 -10.636 1.00 92.31 94 ARG A O 1
ATOM 738 N N . ILE A 1 95 ? -3.579 -1.758 -8.704 1.00 93.50 95 ILE A N 1
ATOM 739 C CA . ILE A 1 95 ? -4.742 -0.862 -8.622 1.00 93.50 95 ILE A CA 1
ATOM 740 C C . ILE A 1 95 ? -4.299 0.590 -8.415 1.00 93.50 95 ILE A C 1
ATOM 742 O O . ILE A 1 95 ? -4.840 1.492 -9.045 1.00 93.50 95 ILE A O 1
ATOM 746 N N . LEU A 1 96 ? -3.277 0.814 -7.586 1.00 94.06 96 LEU A N 1
ATOM 747 C CA . LEU A 1 96 ? -2.745 2.147 -7.293 1.00 94.06 96 LEU A CA 1
ATOM 748 C C . LEU A 1 96 ? -1.591 2.557 -8.220 1.00 94.06 96 LEU A C 1
ATOM 750 O O . LEU A 1 96 ? -1.055 3.651 -8.080 1.00 94.06 96 LEU A O 1
ATOM 754 N N . SER A 1 97 ? -1.237 1.706 -9.190 1.00 91.50 97 SER A N 1
ATOM 755 C CA . SER A 1 97 ? -0.141 1.926 -10.145 1.00 91.50 97 SER A CA 1
ATOM 756 C C . SER A 1 97 ? 1.228 2.190 -9.499 1.00 91.50 97 SER A C 1
ATOM 758 O O . SER A 1 97 ? 2.038 2.917 -10.059 1.00 91.50 97 SER A O 1
ATOM 760 N N . LEU A 1 98 ? 1.508 1.550 -8.360 1.00 90.69 98 LEU A N 1
ATOM 761 C CA . LEU A 1 98 ? 2.761 1.691 -7.608 1.00 90.69 98 LEU A CA 1
ATOM 762 C C . LEU A 1 98 ? 3.884 0.879 -8.254 1.00 90.69 98 LEU A C 1
ATOM 764 O O . LEU A 1 98 ? 3.671 -0.254 -8.711 1.00 90.69 98 LEU A O 1
ATOM 768 N N . ARG A 1 99 ? 5.081 1.455 -8.288 1.00 85.44 99 ARG A N 1
ATOM 769 C CA . ARG A 1 99 ? 6.280 0.908 -8.928 1.00 85.44 99 ARG A CA 1
ATOM 770 C C . ARG A 1 99 ? 7.538 1.068 -8.078 1.00 85.44 99 ARG A C 1
ATOM 772 O O . ARG A 1 99 ? 8.454 0.270 -8.266 1.00 85.44 99 ARG A O 1
ATOM 779 N N . THR A 1 100 ? 7.598 2.034 -7.159 1.00 85.06 100 THR A N 1
ATOM 780 C CA . THR A 1 100 ? 8.821 2.339 -6.395 1.00 85.06 100 THR A CA 1
ATOM 781 C C . THR A 1 100 ? 8.590 2.446 -4.886 1.00 85.06 100 THR A C 1
ATOM 783 O O . THR A 1 100 ? 7.470 2.625 -4.409 1.00 85.06 100 THR A O 1
ATOM 786 N N . GLU A 1 101 ? 9.672 2.338 -4.109 1.00 90.06 101 GLU A N 1
ATOM 787 C CA . GLU A 1 101 ? 9.637 2.559 -2.656 1.00 90.06 101 GLU A CA 1
ATOM 788 C C . GLU A 1 101 ? 9.447 4.039 -2.289 1.00 90.06 101 GLU A C 1
ATOM 790 O O . GLU A 1 101 ? 8.871 4.341 -1.245 1.00 90.06 101 GLU A O 1
ATOM 795 N N . ASP A 1 102 ? 9.871 4.967 -3.150 1.00 88.56 102 ASP A N 1
ATOM 796 C CA . ASP A 1 102 ? 9.662 6.404 -2.939 1.00 88.56 102 ASP A CA 1
ATOM 797 C C . ASP A 1 102 ? 8.171 6.758 -2.967 1.00 88.56 102 ASP A C 1
ATOM 799 O O . ASP A 1 102 ? 7.699 7.509 -2.115 1.00 88.56 102 ASP A O 1
ATOM 803 N N . GLU A 1 103 ? 7.401 6.153 -3.877 1.00 94.44 103 GLU A N 1
ATOM 804 C CA . GLU A 1 103 ? 5.941 6.299 -3.903 1.00 94.44 103 GLU A CA 1
ATOM 805 C C . GLU A 1 103 ? 5.303 5.792 -2.602 1.00 94.44 103 GLU A C 1
ATOM 807 O O . GLU A 1 103 ? 4.415 6.445 -2.054 1.00 94.44 103 GLU A O 1
ATOM 812 N N . LEU A 1 104 ? 5.779 4.660 -2.066 1.00 96.00 104 LEU A N 1
ATOM 813 C CA . LEU A 1 104 ? 5.303 4.126 -0.785 1.00 96.00 104 LEU A CA 1
ATOM 814 C C . LEU A 1 104 ? 5.646 5.051 0.385 1.00 96.00 104 LEU A C 1
ATOM 816 O O . LEU A 1 104 ? 4.798 5.282 1.248 1.00 96.00 104 LEU A O 1
ATOM 820 N N . ASN A 1 105 ? 6.858 5.611 0.397 1.00 95.38 105 ASN A N 1
ATOM 821 C CA . ASN A 1 105 ? 7.272 6.601 1.388 1.00 95.38 105 ASN A CA 1
ATOM 822 C C . ASN A 1 105 ? 6.350 7.823 1.363 1.00 95.38 105 ASN A C 1
ATOM 824 O O . ASN A 1 105 ? 5.846 8.208 2.415 1.00 95.38 105 ASN A O 1
ATOM 828 N N . GLU A 1 106 ? 6.103 8.414 0.192 1.00 96.94 106 GLU A N 1
ATOM 829 C CA . GLU A 1 106 ? 5.234 9.591 0.060 1.00 96.94 106 GLU A CA 1
ATOM 830 C C . GLU A 1 106 ? 3.787 9.303 0.476 1.00 96.94 106 GLU A C 1
ATOM 832 O O . GLU A 1 106 ? 3.178 10.100 1.199 1.00 96.94 106 GLU A O 1
ATOM 837 N N . ILE A 1 107 ? 3.260 8.128 0.118 1.00 97.81 107 ILE A N 1
ATOM 838 C CA . ILE A 1 107 ? 1.939 7.672 0.569 1.00 97.81 107 ILE A CA 1
ATOM 839 C C . ILE A 1 107 ? 1.888 7.570 2.095 1.00 97.81 107 ILE A C 1
ATOM 841 O O . ILE A 1 107 ? 0.945 8.076 2.709 1.00 97.81 107 ILE A O 1
ATOM 845 N N . LEU A 1 108 ? 2.899 6.957 2.720 1.00 97.31 108 LEU A N 1
ATOM 846 C CA . LEU A 1 108 ? 2.955 6.829 4.173 1.00 97.31 108 LEU A CA 1
ATOM 847 C C . LEU A 1 108 ? 3.003 8.205 4.851 1.00 97.31 108 LEU A C 1
ATOM 849 O O . LEU A 1 108 ? 2.206 8.440 5.759 1.00 97.31 108 LEU A O 1
ATOM 853 N N . LYS A 1 109 ? 3.848 9.141 4.378 1.00 96.62 109 LYS A N 1
ATOM 854 C CA . LYS A 1 109 ? 3.934 10.503 4.956 1.00 96.62 109 LYS A CA 1
ATOM 855 C C . LYS A 1 109 ? 2.575 11.187 4.949 1.00 96.62 109 LYS A C 1
ATOM 857 O O . LYS A 1 109 ? 2.147 11.745 5.958 1.00 96.62 109 LYS A O 1
ATOM 862 N N . ALA A 1 110 ? 1.908 11.145 3.796 1.00 96.81 110 ALA A 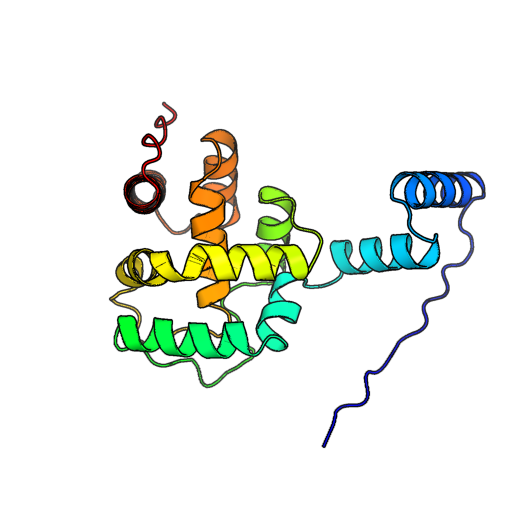N 1
ATOM 863 C CA . ALA A 1 110 ? 0.630 11.807 3.589 1.00 96.81 110 ALA A CA 1
ATOM 864 C C . ALA A 1 110 ? -0.498 11.177 4.421 1.00 96.81 110 ALA A C 1
ATOM 866 O O . ALA A 1 110 ? -1.470 11.855 4.751 1.00 96.81 110 ALA A O 1
ATOM 867 N N . ALA A 1 111 ? -0.380 9.892 4.761 1.00 96.75 111 ALA A N 1
ATOM 868 C CA . ALA A 1 111 ? -1.392 9.157 5.504 1.00 96.75 111 ALA A CA 1
ATOM 869 C C . ALA A 1 111 ? -1.330 9.359 7.024 1.00 96.75 111 ALA A C 1
ATOM 871 O O . ALA A 1 111 ? -2.358 9.176 7.676 1.00 96.75 111 ALA A O 1
ATOM 872 N N . ILE A 1 112 ? -0.182 9.746 7.596 1.00 94.94 112 ILE A N 1
ATOM 873 C CA . ILE A 1 112 ? 0.020 9.849 9.058 1.00 94.94 112 ILE A CA 1
ATOM 874 C C . ILE A 1 112 ? -1.117 10.578 9.793 1.00 94.94 112 ILE A C 1
ATOM 876 O O . ILE A 1 112 ? -1.644 10.010 10.752 1.00 94.94 112 ILE A O 1
ATOM 880 N N . PRO A 1 113 ? -1.578 11.768 9.353 1.00 95.62 113 PRO A N 1
ATOM 881 C CA . PRO A 1 113 ? -2.643 12.494 10.051 1.00 95.62 113 PRO A CA 1
ATOM 882 C C . PRO A 1 113 ? -3.999 11.771 10.059 1.00 95.62 113 PRO A C 1
ATOM 884 O O . PRO A 1 113 ? -4.892 12.138 10.818 1.00 95.62 113 PRO A O 1
ATOM 887 N N . LEU A 1 114 ? -4.170 10.765 9.199 1.00 97.00 114 LEU A N 1
ATOM 888 C CA . LEU A 1 114 ? -5.422 10.051 8.958 1.00 97.00 114 LEU A CA 1
ATOM 889 C C . LEU A 1 114 ? -5.392 8.610 9.487 1.00 97.00 114 LEU A C 1
ATOM 891 O O . LEU A 1 114 ? -6.436 7.955 9.512 1.00 97.00 114 LEU A O 1
ATOM 895 N N . LEU A 1 115 ? -4.237 8.118 9.956 1.00 95.88 115 LEU A N 1
ATOM 896 C CA . LEU A 1 115 ? -4.093 6.747 10.464 1.00 95.88 115 LEU A CA 1
ATOM 897 C C . LEU A 1 115 ? -5.071 6.447 11.603 1.00 95.88 115 LEU A C 1
ATOM 899 O O . LEU A 1 115 ? -5.646 5.363 11.637 1.00 95.88 115 LEU A O 1
ATOM 903 N N . ALA A 1 116 ? -5.328 7.421 12.480 1.00 94.75 116 ALA A N 1
ATOM 904 C CA . ALA A 1 116 ? -6.270 7.269 13.585 1.00 94.75 116 ALA A CA 1
ATOM 905 C C . ALA A 1 116 ? -7.717 7.037 13.117 1.00 94.75 116 ALA A C 1
ATOM 907 O O . ALA A 1 116 ? -8.462 6.326 13.785 1.00 94.75 116 ALA A O 1
ATOM 908 N N . ILE A 1 117 ? -8.127 7.604 11.973 1.00 95.88 117 ILE A N 1
ATOM 909 C CA . ILE A 1 117 ? -9.464 7.354 11.410 1.00 95.88 117 ILE A CA 1
ATOM 910 C C . ILE A 1 117 ? -9.554 5.893 10.989 1.00 95.88 117 ILE A C 1
ATOM 912 O O . ILE A 1 117 ? -10.482 5.192 11.380 1.00 95.88 117 ILE A O 1
ATOM 916 N N . ARG A 1 118 ? -8.539 5.405 10.269 1.00 94.06 118 ARG A N 1
ATOM 917 C CA . ARG A 1 118 ? -8.518 4.015 9.819 1.00 94.06 118 ARG A CA 1
ATOM 918 C C . ARG A 1 118 ? -8.395 3.024 10.978 1.00 94.06 118 ARG A C 1
ATOM 920 O O . ARG A 1 118 ? -9.025 1.972 10.944 1.00 94.06 118 ARG A O 1
ATOM 927 N N . ALA A 1 119 ? -7.626 3.366 12.009 1.00 93.56 119 ALA A N 1
ATOM 928 C CA . ALA A 1 119 ? -7.447 2.527 13.187 1.00 93.56 119 ALA A CA 1
ATOM 929 C C . ALA A 1 119 ? -8.768 2.295 13.940 1.00 93.56 119 ALA A C 1
ATOM 931 O O . ALA A 1 119 ? -9.023 1.178 14.378 1.00 93.56 119 ALA A O 1
ATOM 932 N N . LYS A 1 120 ? -9.661 3.295 14.010 1.00 92.56 120 LYS A N 1
ATOM 933 C CA . LYS A 1 120 ? -10.988 3.143 14.639 1.00 92.56 120 LYS A CA 1
ATOM 934 C C . LYS A 1 120 ? -11.834 2.038 14.013 1.00 92.56 120 LYS A C 1
ATOM 936 O O . LYS A 1 120 ? -12.600 1.398 14.720 1.00 92.56 120 LYS A O 1
ATOM 941 N N . HIS A 1 121 ? -11.676 1.771 12.716 1.00 89.44 121 HIS A N 1
ATOM 942 C CA . HIS A 1 121 ? -12.381 0.674 12.037 1.00 89.44 121 HIS A CA 1
ATOM 943 C C . HIS A 1 121 ? -11.893 -0.719 12.462 1.00 89.44 121 HIS A C 1
ATOM 945 O O . HIS A 1 121 ? -12.459 -1.717 12.029 1.00 89.44 121 HIS A O 1
ATOM 951 N N . MET A 1 122 ? -10.838 -0.783 13.277 1.00 87.31 122 MET A N 1
ATOM 952 C CA . MET A 1 122 ? -10.193 -1.998 13.771 1.00 87.31 122 MET A CA 1
ATOM 953 C C . MET A 1 122 ? -10.182 -2.047 15.309 1.00 87.31 122 MET A C 1
ATOM 955 O O . MET A 1 122 ? -9.362 -2.757 15.880 1.00 87.31 122 MET A O 1
ATOM 959 N N . SER A 1 123 ? -11.065 -1.303 15.987 1.00 82.12 123 SER A N 1
ATOM 960 C CA . SER A 1 123 ? -11.068 -1.159 17.455 1.00 82.12 123 SER A CA 1
ATOM 961 C C . SER A 1 123 ? -11.198 -2.471 18.229 1.00 82.12 123 SER A C 1
ATOM 963 O O . SER A 1 123 ? -10.752 -2.550 19.366 1.00 82.12 123 SER A O 1
ATOM 965 N N . ASP A 1 124 ? -11.790 -3.497 17.619 1.00 86.19 124 ASP A N 1
ATOM 966 C CA . ASP A 1 124 ? -12.011 -4.794 18.265 1.00 86.19 124 ASP A CA 1
ATOM 967 C C . ASP A 1 124 ? -10.823 -5.757 18.077 1.00 86.19 124 ASP A C 1
ATOM 969 O O . ASP A 1 124 ? -10.853 -6.904 18.527 1.00 86.19 124 ASP A O 1
ATOM 973 N N . VAL A 1 125 ? -9.767 -5.315 17.386 1.00 87.00 125 VAL A N 1
ATOM 974 C CA . VAL A 1 125 ? -8.589 -6.129 17.085 1.00 87.00 125 VAL A CA 1
ATOM 975 C C . VAL A 1 125 ? -7.537 -5.964 18.173 1.00 87.00 125 VAL A C 1
ATOM 977 O O . VAL A 1 125 ? -6.994 -4.886 18.375 1.00 87.00 125 VAL A O 1
ATOM 980 N N . THR A 1 126 ? -7.186 -7.065 18.836 1.00 88.69 126 THR A N 1
ATOM 981 C CA . THR A 1 126 ? -6.232 -7.065 19.959 1.00 88.69 126 THR A CA 1
ATOM 982 C C . THR A 1 126 ? -4.775 -7.261 19.538 1.00 88.69 126 THR A C 1
ATOM 984 O O . THR A 1 126 ? -3.860 -6.966 20.310 1.00 88.69 126 THR A O 1
ATOM 987 N N . VAL A 1 127 ? -4.542 -7.801 18.338 1.00 89.81 127 VAL A N 1
ATOM 988 C CA . VAL A 1 127 ? -3.206 -8.057 17.786 1.00 89.81 127 VAL A CA 1
ATOM 989 C C . VAL A 1 127 ? -3.156 -7.574 16.343 1.00 89.81 127 VAL A C 1
ATOM 991 O O . VAL A 1 127 ? -3.944 -8.018 15.510 1.00 89.81 127 VAL A O 1
ATOM 994 N N . LEU A 1 128 ? -2.220 -6.677 16.049 1.00 90.69 128 LEU A N 1
ATOM 995 C CA . LEU A 1 128 ? -1.985 -6.143 14.717 1.00 90.69 128 LEU A CA 1
ATOM 996 C C . LEU A 1 128 ? -0.734 -6.764 14.082 1.00 90.69 128 LEU A C 1
ATOM 998 O O . LEU A 1 128 ? 0.297 -6.896 14.743 1.00 90.69 128 LEU A O 1
ATOM 1002 N N . PRO A 1 129 ? -0.789 -7.110 12.790 1.00 90.25 129 PRO A N 1
ATOM 1003 C CA . PRO A 1 129 ? 0.380 -7.564 12.051 1.00 90.25 129 PRO A CA 1
ATOM 1004 C C . PRO A 1 129 ? 1.360 -6.416 11.768 1.00 90.25 129 PRO A C 1
ATOM 1006 O O . PRO A 1 129 ? 0.989 -5.240 11.752 1.00 90.25 129 PRO A O 1
ATOM 1009 N N . HIS A 1 130 ? 2.611 -6.763 11.465 1.00 89.19 130 HIS A N 1
ATOM 1010 C CA . HIS A 1 130 ? 3.586 -5.797 10.955 1.00 89.19 130 HIS A CA 1
ATOM 1011 C C . HIS A 1 130 ? 3.203 -5.311 9.545 1.00 89.19 130 HIS A C 1
ATOM 1013 O O . HIS A 1 130 ? 2.671 -6.067 8.725 1.00 89.19 130 HIS A O 1
ATOM 1019 N N . GLY A 1 131 ? 3.481 -4.039 9.252 1.00 92.00 131 GLY A N 1
ATOM 1020 C CA . GLY A 1 131 ? 3.075 -3.356 8.020 1.00 92.00 131 GLY A CA 1
ATOM 1021 C C . GLY A 1 131 ? 1.625 -2.856 8.027 1.00 92.00 131 GLY A C 1
ATOM 1022 O O . GLY A 1 131 ? 1.105 -2.452 6.980 1.00 92.00 131 GLY A O 1
ATOM 1023 N N . VAL A 1 132 ? 0.942 -2.874 9.178 1.00 93.69 132 VAL A N 1
ATOM 1024 C CA . VAL A 1 132 ? -0.449 -2.405 9.298 1.00 93.69 132 VAL A CA 1
ATOM 1025 C C . VAL A 1 132 ? -0.588 -0.918 8.970 1.00 93.69 132 VAL A C 1
ATOM 1027 O O . VAL A 1 132 ? -1.533 -0.528 8.284 1.00 93.69 132 VAL A O 1
ATOM 1030 N N . SER A 1 133 ? 0.372 -0.086 9.374 1.00 95.69 133 SER A N 1
ATOM 1031 C CA . SER A 1 133 ? 0.374 1.346 9.058 1.00 95.69 133 SER A CA 1
ATOM 1032 C C . SER A 1 133 ? 0.456 1.587 7.551 1.00 95.69 133 SER A C 1
ATOM 1034 O O . SER A 1 133 ? -0.289 2.412 7.023 1.00 95.69 133 SER A O 1
ATOM 1036 N N . MET A 1 134 ? 1.269 0.805 6.833 1.00 96.56 134 MET A N 1
ATOM 1037 C CA . MET A 1 134 ? 1.339 0.864 5.372 1.00 96.56 134 MET A CA 1
ATOM 1038 C C . MET A 1 134 ? 0.029 0.393 4.733 1.00 96.56 134 MET A C 1
ATOM 1040 O O . MET A 1 134 ? -0.473 1.032 3.812 1.00 96.56 134 MET A O 1
ATOM 1044 N N . THR A 1 135 ? -0.581 -0.671 5.259 1.00 95.00 135 THR A N 1
ATOM 1045 C CA . THR A 1 135 ? -1.903 -1.142 4.809 1.00 95.00 135 THR A CA 1
ATOM 1046 C C . THR A 1 135 ? -2.962 -0.046 4.942 1.00 95.00 135 THR A C 1
ATOM 1048 O O . THR A 1 135 ? -3.765 0.176 4.032 1.00 95.00 135 THR A O 1
ATOM 1051 N N . PHE A 1 136 ? -2.950 0.676 6.063 1.00 96.38 136 PHE A N 1
ATOM 1052 C CA . PHE A 1 136 ? -3.854 1.796 6.303 1.00 96.38 136 PHE A CA 1
ATOM 1053 C C . PHE A 1 136 ? -3.557 2.963 5.364 1.00 96.38 136 PHE A C 1
ATOM 1055 O O . PHE A 1 136 ? -4.484 3.516 4.776 1.00 96.38 136 PHE A O 1
ATOM 1062 N N . ALA A 1 137 ? -2.283 3.293 5.161 1.00 97.75 137 ALA A N 1
ATOM 1063 C CA . ALA A 1 137 ? -1.866 4.340 4.240 1.00 97.75 137 ALA A CA 1
ATOM 1064 C C . ALA A 1 137 ? -2.301 4.053 2.794 1.00 97.75 137 ALA A C 1
ATOM 1066 O O . ALA A 1 137 ? -2.817 4.942 2.119 1.00 97.75 137 ALA A O 1
ATOM 1067 N N . LEU A 1 138 ? -2.195 2.802 2.339 1.00 97.50 138 LEU A N 1
ATOM 1068 C CA . LEU A 1 138 ? -2.673 2.381 1.020 1.00 97.50 138 LEU A CA 1
ATOM 1069 C C . LEU A 1 138 ? -4.200 2.486 0.891 1.00 97.50 138 LEU A C 1
ATOM 1071 O O . LEU A 1 138 ? -4.697 2.868 -0.167 1.00 97.50 138 LEU A O 1
ATOM 1075 N N . PHE A 1 139 ? -4.955 2.182 1.952 1.00 97.12 139 PHE A N 1
ATOM 1076 C CA . PHE A 1 139 ? -6.405 2.408 1.973 1.00 97.12 139 PHE A CA 1
ATOM 1077 C C . PHE A 1 139 ? -6.745 3.901 1.877 1.00 97.12 139 PHE A C 1
ATOM 1079 O O . PHE A 1 139 ? -7.602 4.293 1.088 1.00 97.12 139 PHE A O 1
ATOM 1086 N N . ILE A 1 140 ? -6.044 4.742 2.641 1.00 97.75 140 ILE A N 1
ATOM 1087 C CA . ILE A 1 140 ? -6.213 6.201 2.623 1.00 97.75 140 ILE A CA 1
ATOM 1088 C C . ILE A 1 140 ? -5.887 6.774 1.237 1.00 97.75 140 ILE A C 1
ATOM 1090 O O . ILE A 1 140 ? -6.586 7.660 0.750 1.00 97.75 140 ILE A O 1
ATOM 1094 N N . GLU A 1 141 ? -4.854 6.256 0.573 1.00 97.81 141 GLU A N 1
ATOM 1095 C CA . GLU A 1 141 ? -4.516 6.638 -0.797 1.00 97.81 141 GLU A CA 1
ATOM 1096 C C . GLU A 1 141 ? -5.591 6.197 -1.799 1.00 97.81 141 GLU A C 1
ATOM 1098 O O . GLU A 1 141 ? -5.984 6.975 -2.671 1.00 97.81 141 GLU A O 1
ATOM 1103 N N . ALA A 1 142 ? -6.132 4.986 -1.646 1.00 96.62 142 ALA A N 1
ATOM 1104 C CA . ALA A 1 142 ? -7.234 4.507 -2.474 1.00 96.62 142 ALA A CA 1
ATOM 1105 C C . ALA A 1 142 ? -8.503 5.355 -2.304 1.00 96.62 142 ALA A C 1
ATOM 1107 O O . ALA A 1 142 ? -9.178 5.630 -3.293 1.00 96.62 142 ALA A O 1
ATOM 1108 N N . ALA A 1 143 ? -8.797 5.837 -1.091 1.00 96.81 143 ALA A N 1
ATOM 1109 C CA . ALA A 1 143 ? -9.970 6.666 -0.800 1.00 96.81 143 ALA A CA 1
ATOM 1110 C C . ALA A 1 143 ? -10.035 7.962 -1.632 1.00 96.81 143 ALA A C 1
ATOM 1112 O O . ALA A 1 143 ? -11.122 8.498 -1.856 1.00 96.81 143 ALA A O 1
ATOM 1113 N N . LYS A 1 144 ? -8.892 8.446 -2.137 1.00 95.44 144 LYS A N 1
ATOM 1114 C CA . LYS A 1 144 ? -8.795 9.623 -3.019 1.00 95.44 144 LYS A CA 1
ATOM 1115 C C . LYS A 1 144 ? -9.194 9.332 -4.470 1.00 95.44 144 LYS A C 1
ATOM 1117 O O . LYS A 1 144 ? -9.368 10.263 -5.251 1.00 95.44 144 LYS A O 1
ATOM 1122 N N . ARG A 1 145 ? -9.299 8.058 -4.853 1.00 94.88 145 ARG A N 1
ATOM 1123 C CA . ARG A 1 145 ? -9.559 7.626 -6.231 1.00 94.88 145 ARG A CA 1
ATOM 1124 C C . ARG A 1 145 ? -11.052 7.669 -6.563 1.00 94.88 145 ARG A C 1
ATOM 1126 O O . ARG A 1 145 ? -11.912 7.887 -5.71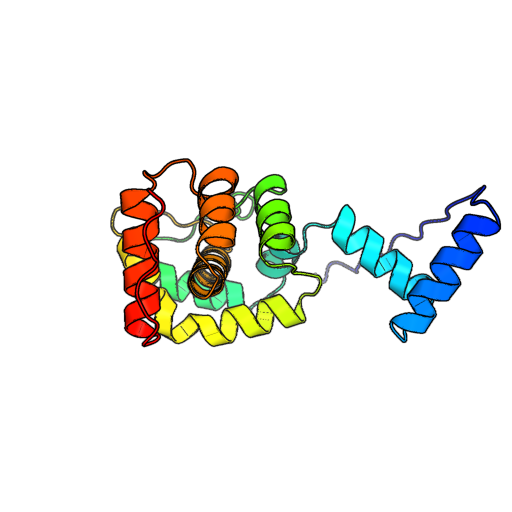0 1.00 94.88 145 ARG A O 1
ATOM 1133 N N . GLU A 1 146 ? -11.355 7.503 -7.841 1.00 92.81 146 GLU A N 1
ATOM 1134 C CA . GLU A 1 146 ? -12.718 7.458 -8.374 1.00 92.81 146 GLU A CA 1
ATOM 1135 C C . GLU A 1 146 ? -13.432 6.125 -8.093 1.00 92.81 146 GLU A C 1
ATOM 1137 O O . GLU A 1 146 ? -12.794 5.100 -7.826 1.00 92.81 146 GLU A O 1
ATOM 1142 N N . SER A 1 147 ? -14.766 6.122 -8.200 1.00 90.88 147 SER A N 1
ATOM 1143 C CA . SER A 1 147 ? -15.624 4.980 -7.851 1.00 90.88 147 SER A CA 1
ATOM 1144 C C . SER A 1 147 ? -15.231 3.682 -8.564 1.00 90.88 147 SER A C 1
ATOM 1146 O O . SER A 1 147 ? -15.249 2.619 -7.949 1.00 90.88 147 SER A O 1
ATOM 1148 N N . ALA A 1 148 ? -14.817 3.750 -9.834 1.00 91.12 148 ALA A N 1
ATOM 1149 C CA . ALA A 1 148 ? -14.389 2.572 -10.593 1.00 91.12 148 ALA A CA 1
ATOM 1150 C C . ALA A 1 148 ? -13.148 1.898 -9.979 1.00 91.12 148 ALA A C 1
ATOM 1152 O O . ALA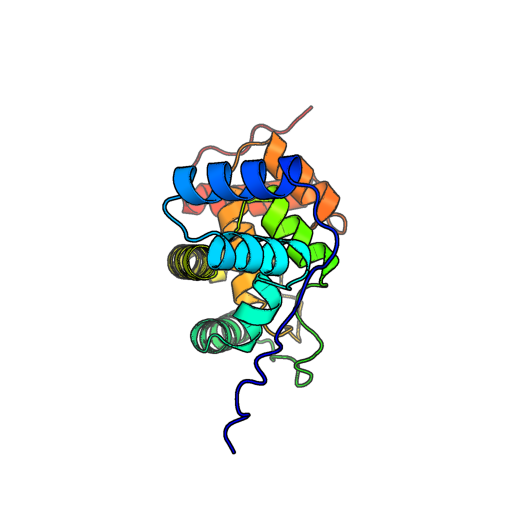 A 1 148 ? -13.097 0.673 -9.849 1.00 91.12 148 ALA A O 1
ATOM 1153 N N . THR A 1 149 ? -12.173 2.699 -9.541 1.00 93.38 149 THR A N 1
ATOM 1154 C CA . THR A 1 149 ? -10.967 2.201 -8.865 1.00 93.38 149 THR A CA 1
ATOM 1155 C C . THR A 1 149 ? -11.314 1.621 -7.495 1.00 93.38 149 THR A C 1
ATOM 1157 O O . THR A 1 149 ? -10.856 0.534 -7.146 1.00 93.38 149 THR A O 1
ATOM 1160 N N . LEU A 1 150 ? -12.180 2.302 -6.741 1.00 95.31 150 LEU A N 1
ATOM 1161 C CA . LEU A 1 150 ? -12.648 1.849 -5.429 1.00 95.31 150 LEU A CA 1
ATOM 1162 C C . LEU A 1 150 ? -13.419 0.524 -5.498 1.00 95.31 150 LEU A C 1
ATOM 1164 O O . LEU A 1 150 ? -13.243 -0.330 -4.634 1.00 95.31 150 LEU A O 1
ATOM 1168 N N . LEU A 1 151 ? -14.213 0.304 -6.549 1.00 93.69 151 LEU A N 1
ATOM 1169 C CA . LEU A 1 151 ? -14.887 -0.976 -6.784 1.00 93.69 151 LEU A CA 1
ATOM 1170 C C . LEU A 1 151 ? -13.897 -2.121 -7.024 1.00 93.69 151 LEU A C 1
ATOM 1172 O O . LEU A 1 151 ? -14.079 -3.213 -6.484 1.00 93.69 151 LEU A O 1
ATOM 1176 N N . ALA A 1 152 ? -12.846 -1.885 -7.815 1.00 93.38 152 ALA A N 1
ATOM 1177 C CA . ALA A 1 152 ? -11.788 -2.875 -8.015 1.00 93.38 152 ALA A CA 1
ATOM 1178 C C . ALA A 1 152 ? -11.045 -3.169 -6.703 1.00 93.38 152 ALA A C 1
ATOM 1180 O O . ALA A 1 152 ? -10.752 -4.324 -6.403 1.00 93.38 152 ALA A O 1
ATOM 1181 N N . PHE A 1 153 ? -10.797 -2.131 -5.904 1.00 94.88 153 PHE A N 1
ATOM 1182 C CA . PHE A 1 153 ? -10.160 -2.236 -4.596 1.00 94.88 153 PHE A CA 1
ATOM 1183 C C . PHE A 1 153 ? -10.997 -3.053 -3.607 1.00 94.88 153 PHE A C 1
ATOM 1185 O O . PHE A 1 153 ? -10.471 -3.954 -2.956 1.00 94.88 153 PHE A O 1
ATOM 1192 N N . HIS A 1 154 ? -12.312 -2.817 -3.548 1.00 95.56 154 HIS A N 1
ATOM 1193 C CA . HIS A 1 154 ? -13.223 -3.622 -2.734 1.00 95.56 154 HIS A CA 1
ATOM 1194 C C . HIS A 1 154 ? -13.197 -5.093 -3.145 1.00 95.56 154 HIS A C 1
ATOM 1196 O O . HIS A 1 154 ? -12.931 -5.959 -2.315 1.00 95.56 154 HIS A O 1
ATOM 1202 N N . ARG A 1 155 ? -13.393 -5.362 -4.440 1.00 94.06 155 ARG A N 1
ATOM 1203 C CA . ARG A 1 155 ? -13.440 -6.721 -4.990 1.00 94.06 155 ARG A CA 1
ATOM 1204 C C . ARG A 1 155 ? -12.155 -7.508 -4.727 1.00 94.06 155 ARG A C 1
ATOM 1206 O O . ARG A 1 155 ? -12.233 -8.685 -4.392 1.00 94.06 155 ARG A O 1
ATOM 1213 N N . ASP A 1 156 ? -10.995 -6.877 -4.906 1.00 92.75 156 ASP A N 1
ATOM 1214 C CA . ASP A 1 156 ? -9.708 -7.581 -4.902 1.00 92.75 156 ASP A CA 1
ATOM 1215 C C . ASP A 1 156 ? -9.055 -7.634 -3.508 1.00 92.75 156 ASP A C 1
ATOM 1217 O O . ASP A 1 156 ? -8.282 -8.552 -3.247 1.00 92.75 156 ASP A O 1
ATOM 1221 N N . LEU A 1 157 ? -9.340 -6.669 -2.621 1.00 94.06 157 LEU A N 1
ATOM 1222 C CA . LEU A 1 157 ? -8.606 -6.485 -1.356 1.00 94.06 157 LEU A CA 1
ATOM 1223 C C . LEU A 1 157 ? -9.504 -6.398 -0.112 1.00 94.06 157 LEU A C 1
ATOM 1225 O O . LEU A 1 157 ? -9.083 -6.798 0.969 1.00 94.06 157 LEU A O 1
ATOM 1229 N N . PHE A 1 158 ? -10.744 -5.916 -0.242 1.00 93.19 158 PHE A N 1
ATOM 1230 C CA . PHE A 1 158 ? -11.669 -5.710 0.887 1.00 93.19 158 PHE A CA 1
ATOM 1231 C C . PHE A 1 158 ? -12.946 -6.556 0.771 1.00 93.19 158 PHE A C 1
ATOM 1233 O O . PHE A 1 158 ? -13.981 -6.222 1.342 1.00 93.19 158 PHE A O 1
ATOM 1240 N N . TYR A 1 159 ? -12.860 -7.705 0.095 1.00 91.00 159 TYR A N 1
ATOM 1241 C CA . TYR A 1 159 ? -13.987 -8.606 -0.182 1.00 91.00 159 TYR A CA 1
ATOM 1242 C C . TYR A 1 159 ? -14.648 -9.209 1.071 1.00 91.00 159 TYR A C 1
ATOM 1244 O O . TYR A 1 159 ? -15.710 -9.819 0.974 1.00 91.00 159 TYR A O 1
ATOM 1252 N N . ARG A 1 160 ? -14.017 -9.073 2.246 1.00 90.12 160 ARG A N 1
ATOM 1253 C CA . ARG A 1 160 ? -14.528 -9.580 3.531 1.00 90.12 160 ARG A CA 1
ATOM 1254 C C . ARG A 1 160 ? -15.556 -8.662 4.190 1.00 90.12 160 ARG A C 1
ATOM 1256 O O . ARG A 1 160 ? -16.276 -9.123 5.069 1.00 90.12 160 ARG A O 1
ATOM 1263 N N . ILE A 1 161 ? -15.613 -7.391 3.797 1.00 92.31 161 ILE A N 1
ATOM 1264 C CA . ILE A 1 161 ? -16.629 -6.443 4.269 1.00 92.31 161 ILE A CA 1
ATOM 1265 C C . ILE A 1 161 ? -17.634 -6.164 3.155 1.00 92.31 161 ILE A C 1
ATOM 1267 O O . ILE A 1 161 ? -17.337 -6.349 1.973 1.00 92.31 161 ILE A O 1
ATOM 1271 N N . THR A 1 162 ? -18.835 -5.720 3.519 1.00 94.12 162 THR A N 1
ATOM 1272 C CA . THR A 1 162 ? -19.846 -5.331 2.522 1.00 94.12 162 THR A CA 1
ATOM 1273 C C . THR A 1 162 ? -19.387 -4.107 1.724 1.00 94.12 162 THR A C 1
ATOM 1275 O O . THR A 1 162 ? -18.530 -3.342 2.176 1.00 94.12 162 THR A O 1
ATOM 1278 N N . LYS A 1 163 ? -19.946 -3.912 0.523 1.00 93.81 163 LYS A N 1
ATOM 1279 C CA . LYS A 1 163 ? -19.637 -2.728 -0.296 1.00 93.81 163 LYS A CA 1
ATOM 1280 C C . LYS A 1 163 ? -20.038 -1.450 0.431 1.00 93.81 163 LYS A C 1
ATOM 1282 O O . LYS A 1 163 ? -19.303 -0.471 0.395 1.00 93.81 163 LYS A O 1
ATOM 1287 N N . GLU A 1 164 ? -21.181 -1.480 1.102 1.00 93.19 164 GLU A N 1
ATOM 1288 C CA . GLU A 1 164 ? -21.737 -0.376 1.873 1.00 93.19 164 GLU A CA 1
ATOM 1289 C C . GLU A 1 164 ? -20.767 0.031 2.985 1.00 93.19 164 GLU A C 1
ATOM 1291 O O . GLU A 1 164 ? -20.299 1.166 2.985 1.00 93.19 164 GLU A O 1
ATOM 1296 N N . GLN A 1 165 ? -20.354 -0.922 3.833 1.00 94.12 165 GLN A N 1
ATOM 1297 C CA . GLN A 1 165 ? -19.359 -0.677 4.886 1.00 94.12 165 GLN A CA 1
ATOM 1298 C C . GLN A 1 165 ? -18.035 -0.154 4.324 1.00 94.12 165 GLN A C 1
ATOM 1300 O O . GLN A 1 165 ? -17.434 0.748 4.900 1.00 94.12 165 GLN A O 1
ATOM 1305 N N . PHE A 1 166 ? -17.566 -0.708 3.203 1.00 95.75 166 PHE A N 1
ATOM 1306 C CA . PHE A 1 166 ? -16.338 -0.248 2.561 1.00 95.75 166 PHE A CA 1
ATOM 1307 C C . PHE A 1 166 ? -16.438 1.218 2.124 1.00 95.75 166 PHE A C 1
ATOM 1309 O O . PHE A 1 166 ? -15.557 2.014 2.443 1.00 95.75 166 PHE A O 1
ATOM 1316 N N . PHE A 1 167 ? -17.509 1.589 1.421 1.00 95.81 167 PHE A N 1
ATOM 1317 C CA . PHE A 1 167 ? -17.696 2.964 0.969 1.00 95.81 167 PHE A CA 1
ATOM 1318 C C . PHE A 1 167 ? -17.963 3.935 2.125 1.00 95.81 167 PHE A C 1
ATOM 1320 O O . PHE A 1 167 ? -17.542 5.083 2.037 1.00 95.81 167 PHE A O 1
ATOM 1327 N N . ASP A 1 168 ? -18.584 3.489 3.218 1.00 95.44 168 ASP A N 1
ATOM 1328 C CA . ASP A 1 168 ? -18.747 4.307 4.426 1.00 95.44 168 ASP A CA 1
ATOM 1329 C C . ASP A 1 168 ? -17.386 4.626 5.060 1.00 95.44 168 ASP A C 1
ATOM 1331 O O . ASP A 1 168 ? -17.080 5.789 5.320 1.00 95.44 168 ASP A O 1
ATOM 1335 N N . GLN A 1 169 ? -16.510 3.622 5.189 1.00 96.38 169 GLN A N 1
ATOM 1336 C CA . GLN A 1 169 ? -15.135 3.821 5.665 1.00 96.38 169 GLN A CA 1
ATOM 1337 C C . GLN A 1 169 ? -14.319 4.732 4.733 1.00 96.38 169 GLN A C 1
ATOM 1339 O O . GLN A 1 169 ? -13.500 5.525 5.199 1.00 96.38 169 GLN A O 1
ATOM 1344 N N . VAL A 1 170 ? -14.527 4.634 3.415 1.00 97.00 170 VAL A N 1
ATOM 1345 C CA . VAL A 1 170 ? -13.906 5.537 2.431 1.00 97.00 170 VAL A CA 1
ATOM 1346 C C . VAL A 1 170 ? -14.423 6.968 2.593 1.00 97.00 170 VAL A C 1
ATOM 1348 O O . VAL A 1 170 ? -13.624 7.906 2.558 1.00 97.00 170 VAL A O 1
ATOM 1351 N N . ASP A 1 171 ? -15.728 7.153 2.783 1.00 96.69 171 ASP A N 1
ATOM 1352 C CA . ASP A 1 171 ? -16.339 8.474 2.923 1.00 96.69 171 ASP A CA 1
ATOM 1353 C C . ASP A 1 171 ? -15.874 9.199 4.192 1.00 96.69 171 ASP A C 1
ATOM 1355 O O . ASP A 1 171 ? -15.672 10.409 4.136 1.00 96.69 171 ASP A O 1
ATOM 1359 N N . GLU A 1 172 ? -15.601 8.489 5.292 1.00 97.12 172 GLU A N 1
ATOM 1360 C CA . GLU A 1 172 ? -14.983 9.086 6.489 1.00 97.12 172 GLU A CA 1
ATOM 1361 C C . GLU A 1 172 ? -13.590 9.673 6.196 1.00 97.12 172 GLU A C 1
ATOM 1363 O O . GLU A 1 172 ? -13.248 10.770 6.647 1.00 97.12 172 GLU A O 1
ATOM 1368 N N . ILE A 1 173 ? -12.778 8.972 5.396 1.00 97.50 173 ILE A N 1
ATOM 1369 C CA . ILE A 1 173 ? -11.468 9.479 4.963 1.00 97.50 173 ILE A CA 1
ATOM 1370 C C . ILE A 1 173 ? -11.634 10.671 4.017 1.00 97.50 173 ILE A C 1
ATOM 1372 O O . ILE A 1 173 ? -10.921 11.669 4.144 1.00 97.50 173 ILE A O 1
ATOM 1376 N N . ARG A 1 174 ? -12.576 10.592 3.071 1.00 97.44 174 ARG A N 1
ATOM 1377 C CA . ARG A 1 174 ? -12.851 11.680 2.122 1.00 97.44 174 ARG A CA 1
ATOM 1378 C C . ARG A 1 174 ? -13.353 12.928 2.834 1.00 97.44 174 ARG A C 1
ATOM 1380 O O . ARG A 1 174 ? -12.904 14.016 2.493 1.00 97.44 174 ARG A O 1
ATOM 1387 N N . GLU A 1 175 ? -14.185 12.785 3.859 1.00 97.56 175 GLU A N 1
ATOM 1388 C CA . GLU A 1 175 ? -14.637 13.893 4.700 1.00 97.56 175 GLU A CA 1
ATOM 1389 C C . GLU A 1 175 ? -13.459 14.592 5.392 1.00 97.56 175 GLU A C 1
ATOM 1391 O O . GLU A 1 175 ? -13.318 15.813 5.283 1.00 97.56 175 GLU A O 1
ATOM 1396 N N . ALA A 1 176 ? -12.550 13.831 6.010 1.00 97.06 176 ALA A N 1
ATOM 1397 C CA . ALA A 1 176 ? -11.344 14.386 6.629 1.00 97.06 176 ALA A CA 1
ATOM 1398 C C . ALA A 1 176 ? -10.424 15.095 5.615 1.00 97.06 176 ALA A C 1
ATOM 1400 O O . ALA A 1 176 ? -9.778 16.093 5.942 1.00 97.06 176 ALA A O 1
ATOM 1401 N N . LEU A 1 177 ? -10.407 14.617 4.368 1.00 96.06 177 LEU A N 1
ATOM 1402 C CA . LEU A 1 177 ? -9.697 15.226 3.240 1.00 96.06 177 LEU A CA 1
ATOM 1403 C C . LEU A 1 177 ? -10.476 16.357 2.545 1.00 96.06 177 LEU A C 1
ATOM 1405 O O . LEU A 1 177 ? -9.948 16.964 1.614 1.00 96.06 177 LEU A O 1
ATOM 1409 N N . ARG A 1 178 ? -11.708 16.659 2.978 1.00 96.31 178 ARG A N 1
ATOM 1410 C CA . ARG A 1 178 ? -12.626 17.622 2.339 1.00 96.31 178 ARG A CA 1
ATOM 1411 C C . ARG A 1 178 ? -12.918 17.305 0.867 1.00 96.31 178 ARG A C 1
ATOM 1413 O O . ARG A 1 178 ? -13.079 18.203 0.042 1.00 96.31 178 ARG A O 1
ATOM 1420 N N . LEU A 1 179 ? -12.982 16.021 0.540 1.00 95.38 179 LEU A N 1
ATOM 1421 C CA . LEU A 1 179 ? -13.381 15.500 -0.760 1.00 95.38 179 LEU A CA 1
ATOM 1422 C C . LEU A 1 179 ? -14.888 15.194 -0.767 1.00 95.38 179 LEU A C 1
ATOM 1424 O O . LEU A 1 179 ? -15.448 14.838 0.272 1.00 95.38 179 LEU A O 1
ATOM 1428 N N . PRO A 1 180 ? -15.562 15.291 -1.927 1.00 93.81 180 PRO A N 1
ATOM 1429 C CA . PRO A 1 180 ? -16.952 14.866 -2.040 1.00 93.81 180 PRO A CA 1
ATOM 1430 C C . PRO A 1 180 ? -17.065 13.365 -1.768 1.00 93.81 180 PRO A C 1
ATOM 1432 O O . PRO A 1 180 ? -16.160 12.605 -2.129 1.00 93.81 180 PRO A O 1
ATOM 1435 N N . LYS A 1 181 ? -18.186 12.945 -1.172 1.00 93.12 181 LYS A N 1
ATOM 1436 C CA . LYS A 1 181 ? -18.507 11.525 -0.976 1.00 93.12 181 LYS A CA 1
ATOM 1437 C C . LYS A 1 181 ? -18.499 10.768 -2.298 1.00 93.12 181 LYS A C 1
ATOM 1439 O O . LYS A 1 181 ? -18.712 11.350 -3.364 1.00 93.12 181 LYS A O 1
ATOM 1444 N N . VAL A 1 182 ? -18.244 9.470 -2.225 1.00 90.50 182 VAL A N 1
ATOM 1445 C CA . VAL A 1 182 ? -18.246 8.611 -3.406 1.00 90.50 182 VAL A CA 1
ATOM 1446 C C . VAL A 1 182 ? -19.671 8.469 -3.934 1.00 90.50 182 VAL A C 1
ATOM 1448 O O . VAL A 1 182 ? -20.588 8.119 -3.189 1.00 90.50 182 VAL A O 1
ATOM 1451 N N . GLU A 1 183 ? -19.859 8.701 -5.234 1.00 84.50 183 GLU A N 1
ATOM 1452 C CA . GLU A 1 183 ? -21.107 8.346 -5.907 1.00 84.50 183 GLU A CA 1
ATOM 1453 C C . GLU A 1 183 ? -21.296 6.834 -5.814 1.00 84.50 183 GLU A C 1
ATOM 1455 O O . GLU A 1 183 ? -20.487 6.059 -6.338 1.00 84.50 183 GLU A O 1
ATOM 1460 N N . ARG A 1 184 ? -22.340 6.421 -5.089 1.00 78.69 184 ARG A N 1
ATOM 1461 C CA . ARG A 1 184 ? -22.636 5.010 -4.857 1.00 78.69 184 ARG A CA 1
ATOM 1462 C C . ARG A 1 184 ? -23.083 4.399 -6.190 1.00 78.69 184 ARG A C 1
ATOM 1464 O O . ARG A 1 184 ? -24.064 4.876 -6.759 1.00 78.69 184 ARG A O 1
ATOM 1471 N N . PRO A 1 185 ? -22.366 3.393 -6.717 1.00 66.88 185 PRO A N 1
ATOM 1472 C CA . PRO A 1 185 ? -22.764 2.745 -7.956 1.00 66.88 185 PRO A CA 1
ATOM 1473 C C . PRO A 1 185 ? -24.078 1.992 -7.721 1.00 66.88 185 PRO A C 1
ATOM 1475 O O . PRO A 1 185 ? -24.163 1.202 -6.780 1.00 66.88 185 PRO A O 1
ATOM 1478 N N . CYS A 1 186 ? -25.082 2.294 -8.548 1.00 56.56 186 CYS A N 1
ATOM 1479 C CA . CYS A 1 186 ? -26.386 1.630 -8.562 1.00 56.56 186 CYS A CA 1
ATOM 1480 C C . CYS A 1 186 ? -26.279 0.136 -8.891 1.00 56.56 186 CYS A C 1
ATOM 1482 O O . CYS A 1 186 ? -25.380 -0.239 -9.683 1.00 56.56 186 CYS A O 1
#

Radius of gyration: 18.97 Å; chains: 1; bounding box: 52×34×54 Å

Organism: NCBI:txid1805933

Sequence (186 aa):
MTAKERNRVLTIRNVSAEVDDAIASQARAHGRSKSEFVQELLTATFGDLIGNFCRANGWVALSDQEVAKMIDAKLSDYWFEAAQTLAENRAYCRILSLRTEDELNEILKAAIPLLAIRAKHMSDVTVLPHGVSMTFALFIEAAKRESATLLAFHRDLFYRITKEQFFDQVDEIREALRLPKVERPC